Protein AF-A0A7S2GLB5-F1 (afdb_monomer_lite)

Foldseek 3Di:
DDQQLLAEEEDLACDDPPHDQQVSLQSLHEYEHDVVPPPPPCRVVLSVVVSVVDPSDGQWYQYSVSDTDRDDDPPPPPDKFKFFWFDDDVVQQKGWTWGDDPDDDTAIDGNVQEPDDDDGAFMKIFDWDQDPVPRDTHTHNIDGDPDDPDPVQKDKFKEAEDEPQVLLLVQLPQQFKAFAQDCQCVVDAFFHKYFYAYAPDHDPQVCQLVVLCVVVVDDPVRVVNSSDAPPQDDHQWRWKMWTKHDKDFADLVRCQPSVNCRNRSHHSVVGHRIMIGTPDMHTFPHIGRDHHDPGIHIDMDGPNRHDPPSD

Structure (mmCIF, N/CA/C/O backbone):
data_AF-A0A7S2GLB5-F1
#
_entry.id   AF-A0A7S2GLB5-F1
#
loop_
_atom_site.group_PDB
_atom_site.id
_atom_site.type_symbol
_atom_site.label_atom_id
_atom_site.label_alt_id
_atom_site.label_comp_id
_atom_site.label_asym_id
_atom_site.label_entity_id
_atom_site.label_seq_id
_atom_site.pdbx_PDB_ins_code
_atom_site.Cartn_x
_atom_site.Cartn_y
_atom_site.Cartn_z
_atom_site.occupancy
_atom_site.B_iso_or_equiv
_atom_site.auth_seq_id
_atom_site.auth_comp_id
_atom_site.auth_asym_id
_atom_site.auth_atom_id
_atom_site.pdbx_PDB_model_num
ATOM 1 N N . GLU A 1 1 ? -17.228 29.217 43.208 1.00 78.62 1 GLU A N 1
ATOM 2 C CA . GLU A 1 1 ? -16.751 28.578 41.967 1.00 78.62 1 GLU A CA 1
ATOM 3 C C . GLU A 1 1 ? -17.664 29.062 40.851 1.00 78.62 1 GLU A C 1
ATOM 5 O O . GLU A 1 1 ? -18.855 29.177 41.118 1.00 78.62 1 GLU A O 1
ATOM 10 N N . ILE A 1 2 ? -17.123 29.467 39.701 1.00 83.81 2 ILE A N 1
ATOM 11 C CA . ILE A 1 2 ? -17.934 29.949 38.569 1.00 83.81 2 ILE A CA 1
ATOM 12 C C . ILE A 1 2 ? -18.392 28.712 37.772 1.00 83.81 2 ILE A C 1
ATOM 14 O O . ILE A 1 2 ? -17.553 27.845 37.520 1.00 83.81 2 ILE A O 1
ATOM 18 N N . PRO A 1 3 ? -19.679 28.575 37.412 1.00 89.69 3 PRO A N 1
ATOM 19 C CA . PRO A 1 3 ? -20.154 27.500 36.539 1.00 89.69 3 PRO A CA 1
ATOM 20 C C . PRO A 1 3 ? -19.510 27.551 35.145 1.00 89.69 3 PRO A C 1
ATOM 22 O O . PRO A 1 3 ? -19.286 28.630 34.606 1.00 89.69 3 PRO A O 1
ATOM 25 N N . PHE A 1 4 ? -19.238 26.401 34.519 1.00 90.31 4 PHE A N 1
ATOM 26 C CA . PHE A 1 4 ? -18.616 26.373 33.184 1.00 90.31 4 PHE A CA 1
ATOM 27 C C . PHE A 1 4 ? -19.451 27.083 32.111 1.00 90.31 4 PHE A C 1
ATOM 29 O O . PHE A 1 4 ? -18.887 27.763 31.259 1.00 90.31 4 PHE A O 1
ATOM 36 N N . ASN A 1 5 ? -20.779 27.012 32.201 1.00 90.62 5 ASN A N 1
ATOM 37 C CA . ASN A 1 5 ? -21.697 27.706 31.293 1.00 90.62 5 ASN A CA 1
ATOM 38 C C . ASN A 1 5 ? -21.761 29.224 31.515 1.00 90.62 5 ASN A C 1
ATOM 40 O O . ASN A 1 5 ? -22.460 29.910 30.782 1.00 90.62 5 ASN A O 1
ATOM 44 N N . GLU A 1 6 ? -21.030 29.748 32.496 1.00 91.00 6 GLU A N 1
ATOM 45 C CA . GLU A 1 6 ? -20.817 31.181 32.709 1.00 91.00 6 GLU A CA 1
ATOM 46 C C . GLU A 1 6 ? -19.387 31.605 32.322 1.00 91.00 6 GLU A C 1
ATOM 48 O O . GLU A 1 6 ? -18.967 32.727 32.602 1.00 91.00 6 GLU A O 1
ATOM 53 N N . MET A 1 7 ? -18.620 30.722 31.671 1.00 94.12 7 MET A N 1
ATOM 54 C CA . MET A 1 7 ? -17.258 31.006 31.226 1.00 94.12 7 MET A CA 1
ATOM 55 C C . MET A 1 7 ? -17.175 31.230 29.716 1.00 94.12 7 MET A C 1
ATOM 57 O O . MET A 1 7 ? -17.788 30.518 28.916 1.00 94.12 7 MET A O 1
ATOM 61 N N . LEU A 1 8 ? -16.311 32.178 29.357 1.00 93.69 8 LEU A N 1
ATOM 62 C CA . LEU A 1 8 ? -15.893 32.488 27.997 1.00 93.69 8 LEU A CA 1
ATOM 63 C C . LEU A 1 8 ? -14.403 32.158 27.847 1.00 93.69 8 LEU A C 1
ATOM 65 O O . LEU A 1 8 ? -13.581 32.614 28.645 1.00 93.69 8 LEU A O 1
ATOM 69 N N . PHE A 1 9 ? -14.052 31.359 26.842 1.00 94.62 9 PHE A N 1
ATOM 70 C CA . PHE A 1 9 ? -12.688 30.880 26.615 1.00 94.62 9 PHE A CA 1
ATOM 71 C C . PHE A 1 9 ? -12.195 31.242 25.213 1.00 94.62 9 PHE A C 1
ATOM 73 O O . PHE A 1 9 ? -12.883 30.980 24.233 1.00 94.62 9 PHE A O 1
ATOM 80 N N . PHE A 1 10 ? -10.986 31.794 25.107 1.00 93.69 10 PHE A N 1
ATOM 81 C CA . PHE A 1 10 ? -10.362 32.180 23.839 1.00 93.69 10 PHE A CA 1
ATOM 82 C C . PHE A 1 10 ? -9.103 31.355 23.595 1.00 93.69 10 PHE A C 1
ATOM 84 O O . PHE A 1 10 ? -8.287 31.205 24.505 1.00 93.69 10 PHE A O 1
ATOM 91 N N . ASP A 1 11 ? -8.928 30.862 22.372 1.00 92.38 11 ASP A N 1
ATOM 92 C CA . ASP A 1 11 ? -7.718 30.141 21.975 1.00 92.38 11 ASP A CA 1
ATOM 93 C C . ASP A 1 11 ? -7.452 30.317 20.476 1.00 92.38 11 ASP A C 1
ATOM 95 O O . ASP A 1 11 ? -8.380 30.378 19.663 1.00 92.38 11 ASP A O 1
ATOM 99 N N . ASP A 1 12 ? -6.179 30.405 20.098 1.00 89.00 12 ASP A N 1
ATOM 100 C CA . ASP A 1 12 ? -5.754 30.480 18.701 1.00 89.00 12 ASP A CA 1
ATOM 101 C C . ASP A 1 12 ? -5.789 29.117 18.002 1.00 89.00 12 ASP A C 1
ATOM 103 O O . ASP A 1 12 ? -5.735 29.040 16.774 1.00 89.00 12 ASP A O 1
ATOM 107 N N . ASN A 1 13 ? -5.943 28.037 18.768 1.00 87.62 13 ASN A N 1
ATOM 108 C CA . ASN A 1 13 ? -5.971 26.682 18.266 1.00 87.62 13 ASN A CA 1
ATOM 109 C C . ASN A 1 13 ? -7.304 25.980 18.555 1.00 87.62 13 ASN A C 1
ATOM 111 O O . ASN A 1 13 ? -7.616 25.547 19.669 1.00 87.62 13 ASN A O 1
ATOM 115 N N . ARG A 1 14 ? -8.087 25.810 17.490 1.00 82.75 14 ARG A N 1
ATOM 116 C CA . ARG A 1 14 ? -9.438 25.245 17.535 1.00 82.75 14 ARG A CA 1
ATOM 117 C C . ARG A 1 14 ? -9.495 23.786 17.986 1.00 82.75 14 ARG A C 1
ATOM 119 O O . ARG A 1 14 ? -10.272 23.430 18.872 1.00 82.75 14 ARG A O 1
ATOM 126 N N . ASP A 1 15 ? -8.726 22.926 17.318 1.00 79.00 15 ASP A N 1
ATOM 127 C CA . ASP A 1 15 ? -8.780 21.469 17.452 1.00 79.00 15 ASP A CA 1
ATOM 128 C C . ASP A 1 15 ? -7.420 20.791 17.161 1.00 79.00 15 ASP A C 1
ATOM 130 O O . ASP A 1 15 ? -6.374 21.426 17.034 1.00 79.00 15 ASP A O 1
ATOM 134 N N . GLY A 1 16 ? -7.393 19.456 17.138 1.00 66.19 16 GLY A N 1
ATOM 135 C CA . GLY A 1 16 ? -6.172 18.687 16.901 1.00 66.19 16 GLY A CA 1
ATOM 136 C C . GLY A 1 16 ? -5.343 18.444 18.167 1.00 66.19 16 GLY A C 1
ATOM 137 O O . GLY A 1 16 ? -5.858 18.413 19.277 1.00 66.19 16 GLY A O 1
ATOM 138 N N . LYS A 1 17 ? -4.037 18.180 18.011 1.00 63.03 17 LYS A N 1
ATOM 139 C CA . LYS A 1 17 ? -3.165 17.730 19.120 1.00 63.03 17 LYS A CA 1
ATOM 140 C C . LYS A 1 17 ? -3.009 18.773 20.239 1.00 63.03 17 LYS A C 1
ATOM 142 O O . LYS A 1 17 ? -2.730 18.385 21.370 1.00 63.03 17 LYS A O 1
ATOM 147 N N . TYR A 1 18 ? -3.136 20.052 19.895 1.00 72.50 18 TYR A N 1
ATOM 148 C CA . TYR A 1 18 ? -2.914 21.191 20.788 1.00 72.50 18 TYR A CA 1
ATOM 149 C C . TYR A 1 18 ? -4.097 22.168 20.810 1.00 72.50 18 TYR A C 1
ATOM 151 O O . TYR A 1 18 ? -3.961 23.235 21.394 1.00 72.50 18 TYR A O 1
ATOM 159 N N . GLY A 1 19 ? -5.207 21.845 20.140 1.00 80.31 19 GLY A N 1
ATOM 160 C CA . GLY A 1 19 ? -6.363 22.731 20.088 1.00 80.31 19 GLY A CA 1
ATOM 161 C C . GLY A 1 19 ? -7.268 22.535 21.291 1.00 80.31 19 GLY A C 1
ATOM 162 O O . GLY A 1 19 ? -7.656 21.401 21.590 1.00 80.31 19 GLY A O 1
ATOM 163 N N . ASN A 1 20 ? -7.596 23.630 21.974 1.00 85.50 20 ASN A N 1
ATOM 164 C CA . ASN A 1 20 ? -8.308 23.582 23.248 1.00 85.50 20 ASN A CA 1
ATOM 165 C C . ASN A 1 20 ? -9.778 23.999 23.139 1.00 85.50 20 ASN A C 1
ATOM 167 O O . ASN A 1 20 ? -10.555 23.614 24.010 1.00 85.50 20 ASN A O 1
ATOM 171 N N . CYS A 1 21 ? -10.207 24.700 22.078 1.00 88.25 21 CYS A N 1
ATOM 172 C CA . CYS A 1 21 ? -11.612 25.114 21.953 1.00 88.25 21 CYS A CA 1
ATOM 173 C C . CYS A 1 21 ? -12.569 23.913 21.991 1.00 88.25 21 CYS A C 1
ATOM 175 O O . CYS A 1 21 ? -13.557 23.936 22.718 1.00 88.25 21 CYS A O 1
ATOM 177 N N . VAL A 1 22 ? -12.268 22.831 21.262 1.00 85.94 22 VAL A N 1
ATOM 178 C CA . VAL A 1 22 ? -13.099 21.613 21.281 1.00 85.94 22 VAL A CA 1
ATOM 179 C C . VAL A 1 22 ? -13.199 20.991 22.683 1.00 85.94 22 VAL A C 1
ATOM 181 O O . VAL A 1 22 ? -14.313 20.940 23.202 1.00 85.94 22 VAL A O 1
ATOM 184 N N . PRO A 1 23 ? -12.108 20.555 23.343 1.00 84.12 23 PRO A N 1
ATOM 185 C CA . PRO A 1 23 ? -12.217 19.909 24.652 1.00 84.12 23 PRO A CA 1
ATOM 186 C C . PRO A 1 23 ? -12.755 20.834 25.757 1.00 84.12 23 PRO A C 1
ATOM 188 O O . PRO A 1 23 ? -13.414 20.347 26.669 1.00 84.12 23 PRO A O 1
ATOM 191 N N . VAL A 1 24 ? -12.519 22.150 25.690 1.00 87.31 24 VAL A N 1
ATOM 192 C CA . VAL A 1 24 ? -13.064 23.106 26.673 1.00 87.31 24 VAL A CA 1
ATOM 193 C C . VAL A 1 24 ? -14.561 23.327 26.447 1.00 87.31 24 VAL A C 1
ATOM 195 O O . VAL A 1 24 ? -15.333 23.317 27.404 1.00 87.31 24 VAL A O 1
ATOM 198 N N . SER A 1 25 ? -15.009 23.407 25.192 1.00 90.12 25 SER A N 1
ATOM 199 C CA . SER A 1 25 ? -16.437 23.535 24.881 1.00 90.12 25 SER A CA 1
ATOM 200 C C . SER A 1 25 ? -17.261 22.311 25.305 1.00 90.12 25 SER A C 1
ATOM 202 O O . SER A 1 25 ? -18.431 22.451 25.667 1.00 90.12 25 SER A O 1
ATOM 204 N N . GLU A 1 26 ? -16.661 21.114 25.346 1.00 84.88 26 GLU A N 1
ATOM 205 C CA . GLU A 1 26 ? -17.292 19.897 25.884 1.00 84.88 26 GLU A CA 1
ATOM 206 C C . GLU A 1 26 ? -17.638 20.014 27.378 1.00 84.88 26 GLU A C 1
ATOM 208 O O . GLU A 1 26 ? -18.610 19.402 27.824 1.00 84.88 26 GLU A O 1
ATOM 213 N N . LEU A 1 27 ? -16.898 20.832 28.138 1.00 87.12 27 LEU A N 1
ATOM 214 C CA . LEU A 1 27 ? -17.176 21.114 29.553 1.00 87.12 27 LEU A CA 1
ATOM 215 C C . LEU A 1 27 ? -18.385 22.040 29.746 1.00 87.12 27 LEU A C 1
ATOM 217 O O . LEU A 1 27 ? -18.797 22.279 30.879 1.00 87.12 27 LEU A O 1
ATOM 221 N N . GLY A 1 28 ? -18.962 22.539 28.648 1.00 88.81 28 GLY A N 1
ATOM 222 C CA . GLY A 1 28 ? -20.036 23.522 28.672 1.00 88.81 28 GLY A CA 1
ATOM 223 C C . GLY A 1 28 ? -19.516 24.938 28.859 1.00 88.81 28 GLY A C 1
ATOM 224 O O . GLY A 1 28 ? -20.180 25.703 29.531 1.00 88.81 28 GLY A O 1
ATOM 225 N N . VAL A 1 29 ? -18.345 25.266 28.305 1.00 92.88 29 VAL A N 1
ATOM 226 C CA . VAL A 1 29 ? -17.777 26.625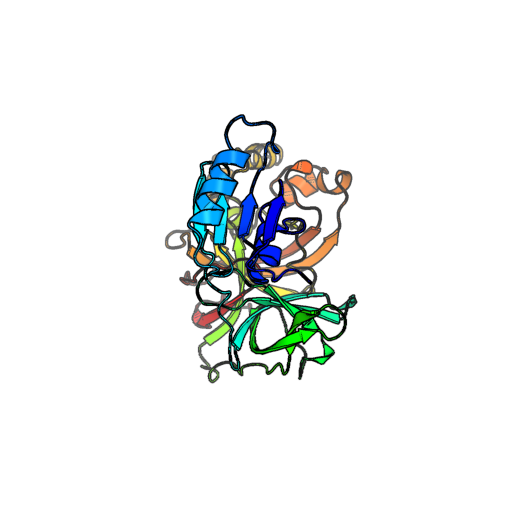 28.240 1.00 92.88 29 VAL A CA 1
ATOM 227 C C . VAL A 1 29 ? -17.974 27.179 26.828 1.00 92.88 29 VAL A C 1
ATOM 229 O O . VAL A 1 29 ? -17.736 26.456 25.857 1.00 92.88 29 VAL A O 1
ATOM 232 N N . PHE A 1 30 ? -18.354 28.448 26.674 1.00 94.38 30 PHE A N 1
ATOM 233 C CA . PHE A 1 30 ? -18.424 29.053 25.342 1.00 94.38 30 PHE A CA 1
ATOM 234 C C . PHE A 1 30 ? -17.014 29.364 24.847 1.00 94.38 30 PHE A C 1
ATOM 236 O O . PHE A 1 30 ? -16.272 30.111 25.487 1.00 94.38 30 PHE A O 1
ATOM 243 N N . CYS A 1 31 ? -16.616 28.756 23.732 1.00 95.31 31 CYS A N 1
ATOM 244 C CA . CYS A 1 31 ? -15.260 28.895 23.209 1.00 95.31 31 CYS A CA 1
ATOM 245 C C . CYS A 1 31 ? -15.231 29.777 21.962 1.00 95.31 31 CYS A C 1
ATOM 247 O O . CYS A 1 31 ? -16.085 29.652 21.089 1.00 95.31 31 CYS A O 1
ATOM 249 N N . CYS A 1 32 ? -14.200 30.601 21.839 1.00 94.00 32 CYS A N 1
ATOM 250 C CA . CYS A 1 32 ? -13.955 31.483 20.710 1.00 94.00 32 CYS A CA 1
ATOM 251 C C . CYS A 1 32 ? -12.603 31.132 20.091 1.00 94.00 32 CYS A C 1
ATOM 253 O O . CYS A 1 32 ? -11.558 31.258 20.730 1.00 94.00 32 CYS A O 1
ATOM 255 N N . HIS A 1 33 ? -12.633 30.677 18.844 1.00 93.56 33 HIS A N 1
ATOM 256 C CA . HIS A 1 33 ? -11.439 30.362 18.080 1.00 93.56 33 HIS A CA 1
ATOM 257 C C . HIS A 1 33 ? -10.907 31.632 17.405 1.00 93.56 33 HIS A C 1
ATOM 259 O O . HIS A 1 33 ? -11.525 32.170 16.485 1.00 93.56 33 HIS A O 1
ATOM 265 N N . CYS A 1 34 ? -9.748 32.100 17.863 1.00 91.06 34 CYS A N 1
ATOM 266 C CA . CYS A 1 34 ? -9.109 33.344 17.442 1.00 91.06 34 CYS A CA 1
ATOM 267 C C . CYS A 1 34 ? -7.696 33.083 16.874 1.00 91.06 34 CYS A C 1
ATOM 269 O O . CYS A 1 34 ? -6.703 33.400 17.530 1.00 91.06 34 CYS A O 1
ATOM 271 N N . PRO A 1 35 ? -7.562 32.520 15.657 1.00 87.19 35 PRO A N 1
ATOM 272 C CA . PRO A 1 35 ? -6.277 32.093 15.090 1.00 87.19 35 PRO A CA 1
ATOM 273 C C . PRO A 1 35 ? -5.288 33.245 14.844 1.00 87.19 35 PRO A C 1
ATOM 275 O O . PRO A 1 35 ? -4.085 33.016 14.752 1.00 87.19 35 PRO A O 1
ATOM 278 N N . ALA A 1 36 ? -5.777 34.485 14.738 1.00 86.12 36 ALA A N 1
ATOM 279 C CA . ALA A 1 36 ? -4.963 35.699 14.632 1.00 86.12 36 ALA A CA 1
ATOM 280 C C . ALA A 1 36 ? -4.755 36.413 15.990 1.00 86.12 36 ALA A C 1
ATOM 282 O O . ALA A 1 36 ? -4.219 37.523 16.047 1.00 86.12 36 ALA A O 1
ATOM 283 N N . GLY A 1 37 ? -5.177 35.783 17.091 1.00 81.81 37 GLY A N 1
ATOM 284 C CA . GLY A 1 37 ? -5.275 36.398 18.412 1.00 81.81 37 GLY A CA 1
ATOM 285 C C . GLY A 1 37 ? -6.433 37.396 18.520 1.00 81.81 37 GLY A C 1
ATOM 286 O O . GLY A 1 37 ? -7.266 37.519 17.626 1.00 81.81 37 GLY A O 1
ATOM 287 N N . LEU A 1 38 ? -6.477 38.137 19.628 1.00 82.31 38 LEU A N 1
ATOM 288 C CA . LEU A 1 38 ? -7.518 39.138 19.917 1.00 82.31 38 LEU A CA 1
ATOM 289 C C . LEU A 1 38 ? -7.238 40.513 19.284 1.00 82.31 38 LEU A C 1
ATOM 291 O O . LEU A 1 38 ? -7.810 41.513 19.698 1.00 82.31 38 LEU A O 1
ATOM 295 N N . ASN A 1 39 ? -6.314 40.572 18.323 1.00 73.56 39 ASN A N 1
ATOM 296 C CA . ASN A 1 39 ? -5.849 41.826 17.728 1.00 73.56 39 ASN A CA 1
ATOM 297 C C . ASN A 1 39 ? -6.764 42.333 16.600 1.00 73.56 39 ASN A C 1
ATOM 299 O O . ASN A 1 39 ? -6.567 43.446 16.121 1.00 73.56 39 ASN A O 1
ATOM 303 N N . GLU A 1 40 ? -7.721 41.523 16.141 1.00 67.25 40 GLU A N 1
ATOM 304 C CA . GLU A 1 40 ? -8.754 41.970 15.205 1.00 67.25 40 GLU A CA 1
ATOM 305 C C . GLU A 1 40 ? -9.806 42.792 15.956 1.00 67.25 40 GLU A C 1
ATOM 307 O O . GLU A 1 40 ? -10.353 42.317 16.952 1.00 67.25 40 GLU A O 1
ATOM 312 N N . GLU A 1 41 ? -10.103 44.000 15.462 1.00 65.25 41 GLU A N 1
ATOM 313 C CA . GLU A 1 41 ? -10.888 45.028 16.173 1.00 65.25 41 GLU A CA 1
ATOM 314 C C . GLU A 1 41 ? -12.331 44.632 16.545 1.00 65.25 41 GLU A C 1
ATOM 316 O O . GLU A 1 41 ? -12.967 45.368 17.285 1.00 65.25 41 GLU A O 1
ATOM 321 N N . ASP A 1 42 ? -12.825 43.448 16.168 1.00 82.31 42 ASP A N 1
ATOM 322 C CA . ASP A 1 42 ? -14.213 43.048 16.437 1.00 82.31 42 ASP A CA 1
ATOM 323 C C . ASP A 1 42 ? -14.379 41.690 17.141 1.00 82.31 42 ASP A C 1
ATOM 325 O O . ASP A 1 42 ? -15.505 41.306 17.469 1.00 82.31 42 ASP A O 1
ATOM 329 N N . ILE A 1 43 ? -13.321 40.887 17.314 1.00 85.56 43 ILE A N 1
ATOM 330 C CA . ILE A 1 43 ? -13.504 39.481 17.732 1.00 85.56 43 ILE A CA 1
ATOM 331 C C . ILE A 1 43 ? -13.984 39.363 19.181 1.00 85.56 43 ILE A C 1
ATOM 333 O O . ILE A 1 43 ? -14.819 38.510 19.485 1.00 85.56 43 ILE A O 1
ATOM 337 N N . LEU A 1 44 ? -13.502 40.247 20.058 1.00 88.50 44 LEU A N 1
ATOM 338 C CA . LEU A 1 44 ? -13.928 40.308 21.454 1.00 88.50 44 LEU A CA 1
ATOM 339 C C . LEU A 1 44 ? -15.393 40.746 21.568 1.00 88.50 44 LEU A C 1
ATOM 341 O O . LEU A 1 44 ? -16.167 40.103 22.272 1.00 88.50 44 LEU A O 1
ATOM 345 N N . ASP A 1 45 ? -15.791 41.779 20.828 1.00 89.56 45 ASP A N 1
ATOM 346 C CA . ASP A 1 45 ? -17.160 42.302 20.857 1.00 89.56 45 ASP A CA 1
ATOM 347 C C . ASP A 1 45 ? -18.161 41.290 20.292 1.00 89.56 45 ASP A C 1
ATOM 349 O O . ASP A 1 45 ? -19.217 41.045 20.880 1.00 89.56 45 ASP A O 1
ATOM 353 N N . LYS A 1 46 ? -17.800 40.616 19.192 1.00 90.31 46 LYS A N 1
ATOM 354 C CA . LYS A 1 46 ? -18.594 39.510 18.640 1.00 90.31 46 LYS A CA 1
ATOM 355 C C . LYS A 1 46 ? -18.710 38.357 19.639 1.00 90.31 46 LYS A C 1
ATOM 357 O O . LYS A 1 46 ? -19.797 37.807 19.791 1.00 90.31 46 LYS A O 1
ATOM 362 N N . ALA A 1 47 ? -17.622 38.007 20.327 1.00 91.44 47 ALA A N 1
ATOM 363 C CA . ALA A 1 47 ? -17.614 36.940 21.324 1.00 91.44 47 ALA A CA 1
ATOM 364 C C . ALA A 1 47 ? -18.532 37.253 22.506 1.00 91.44 47 ALA A C 1
ATOM 366 O O . ALA A 1 47 ? -19.330 36.400 22.884 1.00 91.44 47 ALA A O 1
ATOM 367 N N . LEU A 1 48 ? -18.470 38.475 23.040 1.00 92.31 48 LEU A N 1
ATOM 368 C CA . LEU A 1 48 ? -19.339 38.922 24.129 1.00 92.31 48 LEU A CA 1
ATOM 369 C C . LEU A 1 48 ? -20.811 38.928 23.704 1.00 92.31 48 LEU A C 1
ATOM 371 O O . LEU A 1 48 ? -21.642 38.349 24.397 1.00 92.31 48 LEU A O 1
ATOM 375 N N . SER A 1 49 ? -21.122 39.483 22.529 1.00 92.38 49 SER A N 1
ATOM 376 C CA . SER A 1 49 ? -22.491 39.494 21.999 1.00 92.38 49 SER A CA 1
ATOM 377 C C . SER A 1 49 ? -23.045 38.079 21.805 1.00 92.38 49 SER A C 1
ATOM 379 O O . SER A 1 49 ? -24.176 37.801 22.195 1.00 92.38 49 SER A O 1
ATOM 381 N N . ARG A 1 50 ? -22.254 37.149 21.255 1.00 91.81 50 ARG A N 1
ATOM 382 C CA . ARG A 1 50 ? -22.699 35.757 21.084 1.00 91.81 50 ARG A CA 1
ATOM 383 C C . ARG A 1 50 ? -22.778 34.987 22.387 1.00 91.81 50 ARG A C 1
ATOM 385 O O . ARG A 1 50 ? -23.611 34.096 22.487 1.00 91.81 50 ARG A O 1
ATOM 392 N N . PHE A 1 51 ? -21.940 35.319 23.360 1.00 93.50 51 PHE A N 1
ATOM 393 C CA . PHE A 1 51 ? -21.997 34.725 24.686 1.00 93.50 51 PHE A CA 1
ATOM 394 C C . PHE A 1 51 ? -23.272 35.130 25.435 1.00 93.50 51 PHE A C 1
ATOM 396 O O . PHE A 1 51 ? -23.892 34.281 26.065 1.00 93.50 51 PHE A O 1
ATOM 403 N N . GLU A 1 52 ? -23.715 36.385 25.310 1.00 92.56 52 GLU A N 1
ATOM 404 C CA . GLU A 1 52 ? -24.996 36.844 25.873 1.00 92.56 52 GLU A CA 1
ATOM 405 C C . GLU A 1 52 ? -26.209 36.139 25.245 1.00 92.56 52 GLU A C 1
ATOM 407 O O . GLU A 1 52 ? -27.200 35.875 25.924 1.00 92.56 52 GLU A O 1
ATOM 412 N N . GLU A 1 53 ? -26.131 35.816 23.952 1.00 90.94 53 GLU A N 1
ATOM 413 C CA . GLU A 1 53 ? -27.177 35.090 23.220 1.00 90.94 53 GLU A CA 1
ATOM 414 C C . GLU A 1 53 ? -27.106 33.564 23.399 1.00 90.94 53 GLU A C 1
ATOM 416 O O . GLU A 1 53 ? -28.018 32.845 22.978 1.00 90.94 53 GLU A O 1
ATOM 421 N N . TRP A 1 54 ? -26.019 33.050 23.972 1.00 91.31 54 TRP A N 1
ATOM 422 C CA . TRP A 1 54 ? -25.771 31.620 24.063 1.00 91.31 54 TRP A CA 1
ATOM 423 C C . TRP A 1 54 ? -26.629 30.969 25.152 1.00 91.31 54 TRP A C 1
ATOM 425 O O . TRP A 1 54 ? -26.742 31.433 26.281 1.00 91.31 54 TRP A O 1
ATOM 435 N N . ASP A 1 55 ? -27.218 29.829 24.808 1.00 87.19 55 ASP A N 1
ATOM 436 C CA . ASP A 1 55 ? -28.154 29.067 25.638 1.00 87.19 55 ASP A CA 1
ATOM 437 C C . ASP A 1 55 ? -27.469 28.112 26.633 1.00 87.19 55 ASP A C 1
ATOM 439 O O . ASP A 1 55 ? -28.135 27.313 27.296 1.00 87.19 55 ASP A O 1
ATOM 443 N N . GLY A 1 56 ? -26.139 28.168 26.738 1.00 84.00 56 GLY A N 1
ATOM 444 C CA . GLY A 1 56 ? -25.351 27.253 27.561 1.00 84.00 56 GLY A CA 1
ATOM 445 C C . GLY A 1 56 ? -25.146 25.869 26.932 1.00 84.00 56 GLY A C 1
ATOM 446 O O . GLY A 1 56 ? -24.665 24.958 27.611 1.00 84.00 56 GLY A O 1
ATOM 447 N N . GLU A 1 57 ? -25.510 25.662 25.659 1.00 83.62 57 GLU A N 1
ATOM 448 C CA . GLU A 1 57 ? -25.319 24.372 24.996 1.00 83.62 57 GLU A CA 1
ATOM 449 C C . GLU A 1 57 ? -23.831 24.057 24.779 1.00 83.62 57 GLU A C 1
ATOM 451 O O . GLU A 1 57 ? -23.100 24.792 24.106 1.00 83.62 57 GLU A O 1
ATOM 456 N N . SER A 1 58 ? -23.383 22.916 25.313 1.00 82.94 58 SER A N 1
ATOM 457 C CA . SER A 1 58 ? -21.999 22.459 25.181 1.00 82.94 58 SER A CA 1
ATOM 458 C C . SER A 1 58 ? -21.586 22.209 23.728 1.00 82.94 58 SER A C 1
ATOM 460 O O . SER A 1 58 ? -22.403 21.938 22.851 1.00 82.94 58 SER A O 1
ATOM 462 N N . MET A 1 59 ? -20.276 22.270 23.484 1.00 84.12 59 MET A N 1
ATOM 463 C CA . MET A 1 59 ? -19.655 22.166 22.156 1.00 84.12 59 MET A CA 1
ATOM 464 C C . MET A 1 59 ? -20.045 23.281 21.175 1.00 84.12 59 MET A C 1
ATOM 466 O O . MET A 1 59 ? -19.984 23.089 19.956 1.00 84.12 59 MET A O 1
ATOM 470 N N . SER A 1 60 ? -20.435 24.437 21.709 1.00 89.88 60 SER A N 1
ATOM 471 C CA . SER A 1 60 ? -20.614 25.666 20.944 1.00 89.88 60 SER A CA 1
ATOM 472 C C . SER A 1 60 ? -19.277 26.395 20.839 1.00 89.88 60 SER A C 1
ATOM 474 O O . SER A 1 60 ? -18.685 26.771 21.853 1.00 89.88 60 SER A O 1
ATOM 476 N N . ILE A 1 61 ? -18.793 26.570 19.609 1.00 92.75 61 ILE A N 1
ATOM 477 C CA . ILE A 1 61 ? -17.556 27.297 19.321 1.00 92.75 61 ILE A CA 1
ATOM 478 C C . ILE A 1 61 ? -17.872 28.424 18.343 1.00 92.75 61 ILE A C 1
ATOM 480 O O . ILE A 1 61 ? -18.338 28.167 17.233 1.00 92.75 61 ILE A O 1
ATOM 484 N N . MET A 1 62 ? -17.602 29.663 18.738 1.00 92.94 62 MET A N 1
ATOM 485 C CA . MET A 1 62 ? -17.585 30.794 17.820 1.00 92.94 62 MET A CA 1
ATOM 486 C C . MET A 1 62 ? -16.274 30.791 17.027 1.00 92.94 62 MET A C 1
ATOM 488 O O . MET A 1 62 ? -15.188 30.748 17.602 1.00 92.94 62 MET A O 1
ATOM 492 N N . GLU A 1 63 ? -16.370 30.840 15.706 1.00 91.44 63 GLU A N 1
ATOM 493 C CA . GLU A 1 63 ? -15.232 31.003 14.806 1.00 91.44 63 GLU A CA 1
ATOM 494 C C . GLU A 1 63 ? -14.844 32.484 14.679 1.00 91.44 63 GLU A C 1
ATOM 496 O O . GLU A 1 63 ? -15.613 33.386 15.015 1.00 91.44 63 GLU A O 1
ATOM 501 N N . TRP A 1 64 ? -13.654 32.740 14.140 1.00 87.06 64 TRP A N 1
ATOM 502 C CA . TRP A 1 64 ? -13.102 34.086 13.944 1.00 87.06 64 TRP A CA 1
ATOM 503 C C . TRP A 1 64 ? -13.992 35.020 13.106 1.00 87.06 64 TRP A C 1
ATOM 505 O O . TRP A 1 64 ? -13.968 36.234 13.289 1.00 87.06 64 TRP A O 1
ATOM 515 N N . ASP A 1 65 ? -14.830 34.465 12.228 1.00 86.12 65 ASP A N 1
ATOM 516 C CA . ASP A 1 65 ? -15.792 35.220 11.419 1.00 86.12 65 ASP A CA 1
ATOM 517 C C . ASP A 1 65 ? -17.111 35.543 12.157 1.00 86.12 65 ASP A C 1
ATOM 519 O O . ASP A 1 65 ? -17.983 36.221 11.612 1.00 86.12 65 ASP A O 1
ATOM 523 N N . GLY A 1 66 ? -17.266 35.088 13.405 1.00 85.44 66 GLY A N 1
ATOM 524 C CA . GLY A 1 66 ? -18.470 35.252 14.220 1.00 85.44 66 GLY A CA 1
ATOM 525 C C . GLY A 1 66 ? -19.570 34.224 13.956 1.00 85.44 66 GLY A C 1
ATOM 526 O O . GLY A 1 66 ? -20.655 34.321 14.539 1.00 85.44 66 GLY A O 1
ATOM 527 N N . SER A 1 67 ? -19.338 33.230 13.099 1.00 89.88 67 SER A N 1
ATOM 528 C CA . SER A 1 67 ? -20.223 32.068 12.999 1.00 89.88 67 SER A CA 1
ATOM 529 C C . SER A 1 67 ? -20.074 31.171 14.233 1.00 89.88 67 SER A C 1
ATOM 531 O O . SER A 1 67 ? -19.003 31.089 14.823 1.00 89.88 67 SER A O 1
ATOM 533 N N . VAL A 1 68 ? -21.152 30.501 14.654 1.00 89.94 68 VAL A N 1
ATOM 534 C CA . VAL A 1 68 ? -21.103 29.524 15.755 1.00 89.94 68 VAL A CA 1
ATOM 535 C C . VAL A 1 68 ? -21.253 28.134 15.163 1.00 89.94 68 VAL A C 1
ATOM 537 O O . VAL A 1 68 ? -22.268 27.822 14.536 1.00 89.94 68 VAL A O 1
ATOM 540 N N . THR A 1 69 ? -20.244 27.294 15.364 1.00 88.38 69 THR A N 1
ATOM 541 C CA . THR A 1 69 ? -20.288 25.884 14.996 1.00 88.38 69 THR A CA 1
ATOM 542 C C . THR A 1 69 ? -20.663 25.042 16.211 1.00 88.38 69 THR A C 1
ATOM 544 O O . THR A 1 69 ? -20.147 25.235 17.311 1.00 88.38 69 THR A O 1
ATOM 547 N N . LYS A 1 70 ? -21.581 24.092 16.004 1.00 81.38 70 LYS A N 1
ATOM 548 C CA . LYS A 1 70 ? -21.911 23.048 16.980 1.00 81.38 70 LYS A CA 1
ATOM 549 C C . LYS A 1 70 ? -21.250 21.759 16.519 1.00 81.38 70 LYS A C 1
ATOM 551 O O . LYS A 1 70 ? -21.541 21.277 15.423 1.00 81.38 70 LYS A O 1
ATOM 556 N N . GLN A 1 71 ? -20.333 21.218 17.316 1.00 69.31 71 GLN A N 1
ATOM 557 C CA . GLN A 1 71 ? -19.750 19.916 16.996 1.00 69.31 71 GLN A CA 1
ATOM 558 C C . GLN A 1 71 ? -20.791 18.819 17.231 1.00 69.31 71 GLN A C 1
ATOM 560 O O . GLN A 1 71 ? -21.472 18.793 18.256 1.00 69.31 71 GLN A O 1
ATOM 565 N N . GLU A 1 72 ? -20.907 17.876 16.294 1.00 60.41 72 GLU A N 1
ATOM 566 C CA . GLU A 1 72 ? -21.657 16.653 16.564 1.00 60.41 72 GLU A CA 1
ATOM 567 C C . GLU A 1 72 ? -20.972 15.916 17.721 1.00 60.41 72 GLU A C 1
ATOM 569 O O . GLU A 1 72 ? -19.774 15.620 17.640 1.00 60.41 72 GLU A O 1
ATOM 574 N N . LYS A 1 73 ? -21.729 15.580 18.783 1.00 53.62 73 LYS A N 1
ATOM 575 C CA . LYS A 1 73 ? -21.242 14.690 19.851 1.00 53.62 73 LYS A CA 1
ATOM 576 C C . LYS A 1 73 ? -20.543 13.513 19.193 1.00 53.62 73 LYS A C 1
ATOM 578 O O . LYS A 1 73 ? -21.143 12.845 18.344 1.00 53.62 73 LYS A O 1
ATOM 583 N N . GLN A 1 74 ? -19.296 13.230 19.584 1.00 53.28 74 GLN A N 1
ATOM 584 C CA . GLN A 1 74 ? -18.642 12.003 19.143 1.00 53.28 74 GLN A CA 1
ATOM 585 C C . GLN A 1 74 ? -19.614 10.852 19.393 1.00 53.28 74 GLN A C 1
ATOM 587 O O . GLN A 1 74 ? -19.962 10.597 20.544 1.00 53.28 74 GLN A O 1
ATOM 592 N N . LYS A 1 75 ? -20.072 10.182 18.321 1.00 48.97 75 LYS A N 1
ATOM 593 C CA . LYS A 1 75 ? -20.942 9.008 18.444 1.00 48.97 75 LYS A CA 1
ATOM 594 C C . LYS A 1 75 ? -20.341 8.084 19.495 1.00 48.97 75 LYS A C 1
ATOM 596 O O . LYS A 1 75 ? -19.258 7.527 19.294 1.00 48.97 75 LYS A O 1
ATOM 601 N N . THR A 1 76 ? -21.029 7.968 20.624 1.00 51.03 76 THR A N 1
ATOM 602 C CA . THR A 1 76 ? -20.699 7.010 21.661 1.00 51.03 76 THR A CA 1
ATOM 603 C C . THR A 1 76 ? -21.060 5.652 21.093 1.00 51.03 76 THR A C 1
ATOM 605 O O . THR A 1 76 ? -22.222 5.285 20.941 1.00 51.03 76 THR A O 1
ATOM 608 N N . PHE A 1 77 ? -20.035 4.921 20.677 1.00 59.59 77 PHE A N 1
ATOM 609 C CA . PHE A 1 77 ? -20.189 3.549 20.231 1.00 59.59 77 PHE A CA 1
ATOM 610 C C . PHE A 1 77 ? -20.501 2.694 21.459 1.00 59.59 77 PHE A C 1
ATOM 612 O O . PHE A 1 77 ? -19.603 2.244 22.167 1.00 59.59 77 PHE A O 1
ATOM 619 N N . THR A 1 78 ? -21.788 2.529 21.748 1.00 60.94 78 THR A N 1
ATOM 620 C CA . THR A 1 78 ? -22.262 1.600 22.769 1.00 60.94 78 THR A CA 1
ATOM 621 C C . THR A 1 78 ? -22.320 0.201 22.158 1.00 60.94 78 THR A C 1
ATOM 623 O O . THR A 1 78 ? -22.840 -0.006 21.062 1.00 60.94 78 THR A O 1
ATOM 626 N N . GLY A 1 79 ? -21.712 -0.770 22.840 1.00 78.12 79 GLY A N 1
ATOM 627 C CA . GLY A 1 79 ? -21.666 -2.162 22.394 1.00 78.12 79 GLY A CA 1
ATOM 628 C C . GLY A 1 79 ? -20.469 -2.532 21.512 1.00 78.12 79 GLY A C 1
ATOM 629 O O . GLY A 1 79 ? -19.573 -1.733 21.221 1.00 78.12 79 GLY A O 1
ATOM 630 N N . ARG A 1 80 ? -20.445 -3.809 21.124 1.00 89.00 80 ARG A N 1
ATOM 631 C CA . ARG A 1 80 ? -19.337 -4.442 20.404 1.00 89.00 80 ARG A CA 1
ATOM 632 C C . ARG A 1 80 ? -19.239 -3.901 18.976 1.00 89.00 80 ARG A C 1
ATOM 634 O O . ARG A 1 80 ? -20.190 -3.977 18.207 1.00 89.00 80 ARG A O 1
ATOM 641 N N . GLN A 1 81 ? -18.073 -3.382 18.626 1.00 89.19 81 GLN A N 1
ATOM 642 C CA . GLN A 1 81 ? -17.727 -2.879 17.305 1.00 89.19 81 GLN A CA 1
ATOM 643 C C . GLN A 1 81 ? -17.070 -3.968 16.465 1.00 89.19 81 GLN A C 1
ATOM 645 O O . GLN A 1 81 ? -16.525 -4.934 17.002 1.00 89.19 81 GLN A O 1
ATOM 650 N N . ARG A 1 82 ? -17.098 -3.789 15.143 1.00 88.56 82 ARG A N 1
ATOM 651 C CA . ARG A 1 82 ? -16.304 -4.571 14.193 1.00 88.56 82 ARG A CA 1
ATOM 652 C C . ARG A 1 82 ? -15.323 -3.665 13.471 1.00 88.56 82 ARG A C 1
ATOM 654 O O . ARG A 1 82 ? -15.639 -2.518 13.160 1.00 88.56 82 ARG A O 1
ATOM 661 N N . GLY A 1 83 ? -14.137 -4.183 13.198 1.00 87.62 83 GLY A N 1
ATOM 662 C CA . GLY A 1 83 ? -13.116 -3.454 12.466 1.00 87.62 83 GLY A CA 1
ATOM 663 C C . GLY A 1 83 ? -12.017 -4.363 11.951 1.00 87.62 83 GLY A C 1
ATOM 664 O O . GLY A 1 83 ? -11.910 -5.518 12.351 1.00 87.62 83 GLY A O 1
ATOM 665 N N . GLN A 1 84 ? -11.189 -3.828 11.063 1.00 87.56 84 GLN A N 1
ATOM 666 C CA . GLN A 1 84 ? -10.096 -4.562 10.441 1.00 87.56 84 GLN A CA 1
ATOM 667 C C . GLN A 1 84 ? -8.756 -4.146 11.047 1.00 87.56 84 GLN A C 1
ATOM 669 O O . GLN A 1 84 ? -8.495 -2.951 11.220 1.00 87.56 84 GLN A O 1
ATOM 674 N N . VAL A 1 85 ? -7.882 -5.104 11.358 1.00 88.62 85 VAL A N 1
ATOM 675 C CA . VAL A 1 85 ? -6.510 -4.813 11.794 1.00 88.62 85 VAL A CA 1
ATOM 676 C C . VAL A 1 85 ? -5.810 -4.020 10.696 1.00 88.62 85 VAL A C 1
ATOM 678 O O . VAL A 1 85 ? -5.602 -4.513 9.591 1.00 88.62 85 VAL A O 1
ATOM 681 N N . LYS A 1 86 ? -5.419 -2.784 10.997 1.00 84.81 86 LYS A N 1
ATOM 682 C CA . LYS A 1 86 ? -4.737 -1.899 10.051 1.00 84.81 86 LYS A CA 1
ATOM 683 C C . LYS A 1 86 ? -3.237 -2.173 10.012 1.00 84.81 86 LYS A C 1
ATOM 685 O O . LYS A 1 86 ? -2.641 -2.243 8.942 1.00 84.81 86 LYS A O 1
ATOM 690 N N . VAL A 1 87 ? -2.614 -2.232 11.186 1.00 83.06 87 VAL A N 1
ATOM 691 C CA . VAL A 1 87 ? -1.161 -2.370 11.342 1.00 83.06 87 VAL A CA 1
ATOM 692 C C . VAL A 1 87 ? -0.838 -2.993 12.696 1.00 83.06 87 VAL A C 1
ATOM 694 O O . VAL A 1 87 ? -1.557 -2.784 13.674 1.00 83.06 87 VAL A O 1
ATOM 697 N N . LEU A 1 88 ? 0.260 -3.743 12.738 1.00 86.25 88 LEU A N 1
ATOM 698 C CA . LEU A 1 88 ? 0.793 -4.403 13.923 1.00 86.25 88 LEU A CA 1
ATOM 699 C C . LEU A 1 88 ? 2.253 -3.993 14.110 1.00 86.25 88 LEU A C 1
ATOM 701 O O . LEU A 1 88 ? 2.983 -3.828 13.134 1.00 86.25 88 LEU A O 1
ATOM 705 N N . PHE A 1 89 ? 2.674 -3.873 15.364 1.00 84.62 89 PHE A N 1
ATOM 706 C CA . PHE A 1 89 ? 4.054 -3.624 15.769 1.00 84.62 89 PHE A CA 1
ATOM 707 C C . PHE A 1 89 ? 4.484 -4.747 16.722 1.00 84.62 89 PHE A C 1
ATOM 709 O O . PHE A 1 89 ? 4.391 -4.569 17.939 1.00 84.62 89 PHE A O 1
ATOM 716 N N . PRO A 1 90 ? 4.905 -5.916 16.195 1.00 80.38 90 PRO A N 1
ATOM 717 C CA . PRO A 1 90 ? 5.184 -7.103 17.005 1.00 80.38 90 PRO A CA 1
ATOM 718 C C . PRO A 1 90 ? 6.195 -6.855 18.128 1.00 80.38 90 PRO A C 1
ATOM 720 O O . PRO A 1 90 ? 5.913 -7.196 19.274 1.00 80.38 90 PRO A O 1
ATOM 723 N N . ASP A 1 91 ? 7.295 -6.158 17.830 1.00 78.06 91 ASP A N 1
ATOM 724 C CA . ASP A 1 91 ? 8.361 -5.864 18.802 1.00 78.06 91 ASP A CA 1
ATOM 725 C C . ASP A 1 91 ? 7.868 -5.021 19.982 1.00 78.06 91 ASP A C 1
ATOM 727 O O . ASP A 1 91 ? 8.333 -5.163 21.109 1.00 78.06 91 ASP A O 1
ATOM 731 N N . LYS A 1 92 ? 6.883 -4.151 19.730 1.00 84.62 92 LYS A N 1
ATOM 732 C CA . LYS A 1 92 ? 6.280 -3.274 20.741 1.00 84.62 92 LYS A CA 1
ATOM 733 C C . LYS A 1 92 ? 4.975 -3.830 21.320 1.00 84.62 92 LYS A C 1
ATOM 735 O O . LYS A 1 92 ? 4.370 -3.187 22.172 1.00 84.62 92 LYS A O 1
ATOM 740 N N . ARG A 1 93 ? 4.533 -5.006 20.860 1.00 90.44 93 ARG A N 1
ATOM 741 C CA . ARG A 1 93 ? 3.331 -5.724 21.315 1.00 90.44 93 ARG A CA 1
ATOM 742 C C . ARG A 1 93 ? 2.022 -4.923 21.258 1.00 90.44 93 ARG A C 1
ATOM 744 O O . ARG A 1 93 ? 1.153 -5.082 22.118 1.00 90.44 93 ARG A O 1
ATOM 751 N N . TYR A 1 94 ? 1.838 -4.104 20.224 1.00 92.44 94 TYR A N 1
ATOM 752 C CA . TYR A 1 94 ? 0.578 -3.386 19.998 1.00 92.44 94 TYR A CA 1
ATOM 753 C C . TYR A 1 94 ? 0.199 -3.281 18.517 1.00 92.44 94 TYR A C 1
ATOM 755 O O . TYR A 1 94 ? 1.009 -3.529 17.622 1.00 92.44 94 TYR A O 1
ATOM 763 N N . GLY A 1 95 ? -1.048 -2.895 18.252 1.00 91.25 95 GLY A N 1
ATOM 764 C CA . GLY A 1 95 ? -1.565 -2.657 16.909 1.00 91.25 95 GLY A CA 1
ATOM 765 C C . GLY A 1 95 ? -2.669 -1.606 16.870 1.00 91.25 95 GLY A C 1
ATOM 766 O O . GLY A 1 95 ? -3.030 -1.015 17.889 1.00 91.25 95 GLY A O 1
ATOM 767 N N . PHE A 1 96 ? -3.193 -1.372 15.669 1.00 91.56 96 PHE A N 1
ATOM 768 C CA . PHE A 1 96 ? -4.346 -0.502 15.448 1.00 91.56 96 PHE A CA 1
ATOM 769 C C . PHE A 1 96 ? -5.415 -1.221 14.632 1.00 91.56 96 PHE A C 1
ATOM 771 O O . PHE A 1 96 ? -5.105 -1.841 13.612 1.00 91.56 96 PHE A O 1
ATOM 778 N N . VAL A 1 97 ? -6.671 -1.106 15.061 1.00 90.81 97 VAL A N 1
ATOM 779 C CA . VAL A 1 97 ? -7.854 -1.590 14.341 1.00 90.81 97 VAL A CA 1
ATOM 780 C C . VAL A 1 97 ? -8.607 -0.402 13.754 1.00 90.81 97 VAL A C 1
ATOM 782 O O . VAL A 1 97 ? -8.803 0.609 14.422 1.00 90.81 97 VAL A O 1
ATOM 785 N N . ARG A 1 98 ? -9.012 -0.501 12.492 1.00 88.00 98 ARG A N 1
ATOM 786 C CA . ARG A 1 98 ? -9.831 0.507 11.819 1.00 88.00 98 ARG A CA 1
ATOM 787 C C . ARG A 1 98 ? -11.296 0.100 11.874 1.00 88.00 98 ARG A C 1
ATOM 789 O O . ARG A 1 98 ? -11.621 -1.015 11.478 1.00 88.00 98 ARG A O 1
ATOM 796 N N . TYR A 1 99 ? -12.168 1.005 12.310 1.00 85.56 99 TYR A N 1
ATOM 797 C CA . TYR A 1 99 ? -13.610 0.761 12.419 1.00 85.56 99 TYR A CA 1
ATOM 798 C C . TYR A 1 99 ? -14.444 1.989 12.013 1.00 85.56 99 TYR A C 1
ATOM 800 O O . TYR A 1 99 ? -13.927 3.109 11.955 1.00 85.56 99 TYR A O 1
ATOM 808 N N . GLY A 1 100 ? -15.732 1.767 11.722 1.00 75.75 100 GLY A N 1
ATOM 809 C CA . GLY A 1 100 ? -16.687 2.783 11.256 1.00 75.75 100 GLY A CA 1
ATOM 810 C C . GLY A 1 100 ? -16.858 2.828 9.729 1.00 75.75 100 GLY A C 1
ATOM 811 O O . GLY A 1 100 ? -15.910 2.617 8.974 1.00 75.75 100 GLY A O 1
ATOM 812 N N . ASP A 1 101 ? -18.079 3.126 9.274 1.00 54.09 101 ASP A N 1
ATOM 813 C CA . ASP A 1 101 ? -18.556 2.792 7.919 1.00 54.09 101 ASP A CA 1
ATOM 814 C C . ASP A 1 101 ? -17.884 3.520 6.747 1.00 54.09 101 ASP A C 1
ATOM 816 O O . ASP A 1 101 ? -18.092 3.128 5.599 1.00 54.09 101 ASP A O 1
ATOM 820 N N . ARG A 1 102 ? -17.092 4.577 6.967 1.00 47.41 102 ARG A N 1
ATOM 821 C CA . ARG A 1 102 ? -16.561 5.399 5.861 1.00 47.41 102 ARG A CA 1
ATOM 822 C C . ARG A 1 102 ? -15.211 6.071 6.126 1.00 47.41 102 ARG A C 1
ATOM 824 O O . ARG A 1 102 ? -15.004 7.163 5.614 1.00 47.41 102 ARG A O 1
ATOM 831 N N . SER A 1 103 ? -14.269 5.409 6.820 1.00 45.59 103 SER A N 1
ATOM 832 C CA . SER A 1 103 ? -12.956 5.965 7.257 1.00 45.59 103 SER A CA 1
ATOM 833 C C . SER A 1 103 ? -13.123 6.996 8.394 1.00 45.59 103 SER A C 1
ATOM 835 O O . SER A 1 103 ? -14.066 7.767 8.369 1.00 45.59 103 SER A O 1
ATOM 837 N N . THR A 1 104 ? -12.385 7.031 9.508 1.00 51.91 104 THR A N 1
ATOM 838 C CA . THR A 1 104 ? -10.922 7.069 9.706 1.00 51.91 104 THR A CA 1
ATOM 839 C C . THR A 1 104 ? -10.525 6.772 11.172 1.00 51.91 104 THR A C 1
ATOM 841 O O . THR A 1 104 ? -9.467 7.208 11.620 1.00 51.91 104 THR A O 1
ATOM 844 N N . ARG A 1 105 ? -11.335 6.062 11.971 1.00 70.50 105 ARG A N 1
ATOM 845 C CA . ARG A 1 105 ? -10.990 5.848 13.390 1.00 70.50 105 ARG A CA 1
ATOM 846 C C . ARG A 1 105 ? -10.072 4.640 13.549 1.00 70.50 105 ARG A C 1
ATOM 848 O O . ARG A 1 105 ? -10.511 3.494 13.485 1.00 70.50 105 ARG A O 1
ATOM 855 N N . ASP A 1 106 ? -8.787 4.921 13.734 1.00 86.25 106 ASP A N 1
ATOM 856 C CA . ASP A 1 106 ? -7.809 3.930 14.164 1.00 86.25 106 ASP A CA 1
ATOM 857 C C . ASP A 1 106 ? -7.855 3.841 15.692 1.00 86.25 106 ASP A C 1
ATOM 859 O O . ASP A 1 106 ? -7.609 4.823 16.392 1.00 86.25 106 ASP A O 1
ATOM 863 N N . LEU A 1 107 ? -8.178 2.664 16.214 1.00 90.81 107 LEU A N 1
ATOM 864 C CA . LEU A 1 107 ? -8.232 2.399 17.641 1.00 90.81 107 LEU A CA 1
ATOM 865 C C . LEU A 1 107 ? -7.043 1.542 18.048 1.00 90.81 107 LEU A C 1
ATOM 867 O O . LEU A 1 107 ? -6.785 0.490 17.460 1.00 90.81 107 LEU A O 1
ATOM 871 N N . PHE A 1 108 ? -6.312 2.006 19.053 1.00 92.31 108 PHE A N 1
ATOM 872 C CA . PHE A 1 108 ? -5.188 1.277 19.620 1.00 92.31 108 PHE A CA 1
ATOM 873 C C . PHE A 1 108 ? -5.664 -0.004 20.310 1.00 92.31 108 PHE A C 1
ATOM 875 O O . PHE A 1 108 ? -6.670 0.015 21.017 1.00 92.31 108 PHE A O 1
ATOM 882 N N . PHE A 1 109 ? -4.901 -1.086 20.182 1.00 93.06 109 PHE A N 1
ATOM 883 C CA . PHE A 1 109 ? -5.030 -2.249 21.052 1.00 93.06 109 PHE A CA 1
ATOM 884 C C . PHE A 1 109 ? -3.666 -2.815 21.436 1.00 93.06 109 PHE A C 1
ATOM 886 O O . PHE A 1 109 ? -2.707 -2.786 20.660 1.00 93.06 109 PHE A O 1
ATOM 893 N N . HIS A 1 110 ? -3.594 -3.376 22.639 1.00 92.44 110 HIS A N 1
ATOM 894 C CA . HIS A 1 110 ? -2.425 -4.109 23.109 1.00 92.44 110 HIS A CA 1
ATOM 895 C C . HIS A 1 110 ? -2.565 -5.594 22.756 1.00 92.44 110 HIS A C 1
ATOM 897 O O . HIS A 1 110 ? -3.671 -6.128 22.763 1.00 92.44 110 HIS A O 1
ATOM 903 N N . PHE A 1 111 ? -1.463 -6.306 22.508 1.00 92.38 111 PHE A N 1
ATOM 904 C CA . PHE A 1 111 ? -1.521 -7.737 22.163 1.00 92.38 111 PHE A CA 1
ATOM 905 C C . PHE A 1 111 ? -2.087 -8.613 23.288 1.00 92.38 111 PHE A C 1
ATOM 907 O O . PHE A 1 111 ? -2.546 -9.715 23.027 1.00 92.38 111 PHE A O 1
ATOM 914 N N . ASN A 1 112 ? -2.089 -8.120 24.527 1.00 90.19 112 ASN A N 1
ATOM 915 C CA . ASN A 1 112 ? -2.715 -8.807 25.666 1.00 90.19 112 ASN A CA 1
ATOM 916 C C . ASN A 1 112 ? -4.247 -8.855 25.564 1.00 90.19 112 ASN A C 1
ATOM 918 O O . ASN A 1 112 ? -4.870 -9.633 26.272 1.00 90.19 112 ASN A O 1
ATOM 922 N N . GLU A 1 113 ? -4.846 -8.011 24.724 1.00 89.50 113 GLU A N 1
ATOM 923 C CA . GLU A 1 113 ? -6.288 -8.022 24.465 1.00 89.50 113 GLU A CA 1
ATOM 924 C C . GLU A 1 113 ? -6.656 -9.070 23.404 1.00 89.50 113 GLU A C 1
ATOM 926 O O . GLU A 1 113 ? -7.836 -9.342 23.208 1.00 89.50 113 GLU A O 1
ATOM 931 N N . LEU A 1 114 ? -5.668 -9.634 22.692 1.00 88.19 114 LEU A N 1
ATOM 932 C CA . LEU A 1 114 ? -5.899 -10.587 21.613 1.00 88.19 114 LEU A CA 1
ATOM 933 C C . LEU A 1 114 ? -6.034 -12.018 22.158 1.00 88.19 114 LEU A C 1
ATOM 935 O O . LEU A 1 114 ? -5.166 -12.465 22.908 1.00 88.19 114 LEU A O 1
ATOM 939 N N . PRO A 1 115 ? -7.050 -12.782 21.720 1.00 82.44 115 PRO A N 1
ATOM 940 C CA . PRO A 1 115 ? -7.216 -14.177 22.127 1.00 82.44 115 PRO A CA 1
ATOM 941 C C . PRO A 1 115 ? -6.230 -15.113 21.413 1.00 82.44 115 PRO A C 1
ATOM 943 O O . PRO A 1 115 ? -5.966 -16.217 21.876 1.00 82.44 115 PRO A O 1
ATOM 946 N N . GLN A 1 116 ? -5.696 -14.677 20.271 1.00 84.44 116 GLN A N 1
ATOM 947 C CA . GLN A 1 116 ? -4.746 -15.408 19.440 1.00 84.44 116 GLN A CA 1
ATOM 948 C C . GLN A 1 116 ? -3.926 -14.433 18.590 1.00 84.44 116 GLN A C 1
ATOM 950 O O . GLN A 1 116 ? -4.203 -13.233 18.556 1.00 84.44 116 GLN A O 1
ATOM 955 N N . GLN A 1 117 ? -2.927 -14.944 17.872 1.00 84.06 117 GLN A N 1
ATOM 956 C CA . GLN A 1 117 ? -2.171 -14.138 16.920 1.00 84.06 117 GLN A CA 1
ATOM 957 C C . GLN A 1 117 ? -3.070 -13.680 15.761 1.00 84.06 117 GLN A C 1
ATOM 959 O O . GLN A 1 117 ? -3.863 -14.460 15.233 1.00 84.06 117 GLN A O 1
ATOM 964 N N . VAL A 1 118 ? -2.931 -12.410 15.380 1.00 87.31 118 VAL A N 1
ATOM 965 C CA . VAL A 1 118 ? -3.673 -11.773 14.283 1.00 87.31 118 VAL A CA 1
ATOM 966 C C . VAL A 1 118 ? -2.700 -11.134 13.301 1.00 87.31 118 VAL A C 1
ATOM 968 O O . VAL A 1 118 ? -1.539 -10.881 13.629 1.00 87.31 118 VAL A O 1
ATOM 971 N N . GLU A 1 119 ? -3.185 -10.834 12.107 1.00 85.00 119 GLU A N 1
ATOM 972 C CA . GLU A 1 119 ? -2.449 -10.179 11.032 1.00 85.00 119 GLU A CA 1
ATOM 973 C C . GLU A 1 119 ? -3.163 -8.912 10.562 1.00 85.00 119 GLU A C 1
ATOM 975 O O . GLU A 1 119 ? -4.376 -8.770 10.717 1.00 85.00 119 GLU A O 1
ATOM 980 N N . ALA A 1 120 ? -2.436 -7.995 9.910 1.00 84.38 120 ALA A N 1
ATOM 981 C CA . ALA A 1 120 ? -3.106 -6.892 9.228 1.00 84.38 120 ALA A CA 1
ATOM 982 C C . ALA A 1 120 ? -4.053 -7.429 8.139 1.00 84.38 120 ALA A C 1
ATOM 984 O O . ALA A 1 120 ? -3.720 -8.344 7.377 1.00 84.38 120 ALA A O 1
ATOM 985 N N . GLY A 1 121 ? -5.258 -6.866 8.119 1.00 79.94 121 GLY A N 1
ATOM 986 C CA . GLY A 1 121 ? -6.388 -7.317 7.324 1.00 79.94 121 GLY A CA 1
ATOM 987 C C . GLY A 1 121 ? -7.372 -8.250 8.046 1.00 79.94 121 GLY A C 1
ATOM 988 O O . GLY A 1 121 ? -8.444 -8.481 7.490 1.00 79.94 121 GLY A O 1
ATOM 989 N N . ASP A 1 122 ? -7.068 -8.766 9.244 1.00 85.81 122 ASP A N 1
ATOM 990 C CA . ASP A 1 122 ? -8.018 -9.595 10.008 1.00 85.81 122 ASP A CA 1
ATOM 991 C C . ASP A 1 122 ? -9.203 -8.787 10.537 1.00 85.81 122 ASP A C 1
ATOM 993 O O . ASP A 1 122 ? -9.040 -7.648 10.975 1.00 85.81 122 ASP A O 1
ATOM 997 N N . GLU A 1 123 ? -10.394 -9.389 10.528 1.00 87.44 123 GLU A N 1
ATOM 998 C CA . GLU A 1 123 ? -11.589 -8.795 11.124 1.00 87.44 123 GLU A CA 1
ATOM 999 C C . GLU A 1 123 ? -11.704 -9.141 12.608 1.00 87.44 123 GLU A C 1
ATOM 1001 O O . GLU A 1 123 ? -11.768 -10.301 13.021 1.00 87.44 123 GLU A O 1
ATOM 1006 N N . LEU A 1 124 ? -11.798 -8.100 13.422 1.00 90.19 124 LEU A N 1
ATOM 1007 C CA . LEU A 1 124 ? -11.943 -8.176 14.863 1.00 90.19 124 LEU A CA 1
ATOM 1008 C C . LEU A 1 124 ? -13.311 -7.658 15.275 1.00 90.19 124 LEU A C 1
ATOM 1010 O O . LEU A 1 124 ? -13.797 -6.660 14.743 1.00 90.19 124 LEU A O 1
ATOM 1014 N N . SER A 1 125 ? -13.883 -8.291 16.291 1.00 91.31 125 SER A N 1
ATOM 1015 C CA . SER A 1 125 ? -14.940 -7.694 17.094 1.00 91.31 125 SER A CA 1
ATOM 1016 C C . SER A 1 125 ? -14.375 -7.290 18.454 1.00 91.31 125 SER A C 1
ATOM 1018 O O . SER A 1 125 ? -13.597 -8.040 19.039 1.00 91.31 125 SER A O 1
ATOM 1020 N N . PHE A 1 126 ? -14.719 -6.110 18.957 1.00 92.25 126 PHE A N 1
ATOM 1021 C CA . PHE A 1 126 ? -14.110 -5.545 20.167 1.00 92.25 126 PHE A CA 1
ATOM 1022 C C . PHE A 1 126 ? -15.039 -4.540 20.849 1.00 92.25 126 PHE A C 1
ATOM 1024 O O . PHE A 1 126 ? -16.007 -4.081 20.255 1.00 92.25 126 PHE A O 1
ATOM 1031 N N . ILE A 1 127 ? -14.739 -4.169 22.088 1.00 90.69 127 ILE A N 1
ATOM 1032 C CA . ILE A 1 127 ? -15.410 -3.088 22.816 1.00 90.69 127 ILE A CA 1
ATOM 1033 C C . ILE A 1 127 ? -14.463 -1.892 22.898 1.00 90.69 127 ILE A C 1
ATOM 1035 O O . ILE A 1 127 ? -13.246 -2.051 22.995 1.00 90.69 127 ILE A O 1
ATOM 1039 N N . ILE A 1 128 ? -15.018 -0.683 22.830 1.00 90.19 128 ILE A N 1
ATOM 1040 C CA . ILE A 1 128 ? -14.255 0.549 23.022 1.00 90.19 128 ILE A CA 1
ATOM 1041 C C . ILE A 1 128 ? -14.259 0.882 24.511 1.00 90.19 128 ILE A C 1
ATOM 1043 O O . ILE A 1 128 ? -15.308 1.184 25.072 1.00 90.19 128 ILE A O 1
ATOM 1047 N N . ALA A 1 129 ? -13.086 0.830 25.135 1.00 87.75 129 ALA A N 1
ATOM 1048 C CA . ALA A 1 129 ? -12.899 1.089 26.558 1.00 87.75 129 ALA A CA 1
ATOM 1049 C C . ALA A 1 129 ? -11.923 2.249 26.786 1.00 87.75 129 ALA A C 1
ATOM 1051 O O . ALA A 1 129 ? -11.065 2.524 25.947 1.00 87.75 129 ALA A O 1
ATOM 1052 N N . ASP A 1 130 ? -12.030 2.914 27.934 1.00 85.00 130 ASP A N 1
ATOM 1053 C CA . ASP A 1 130 ? -11.052 3.909 28.370 1.00 85.00 130 ASP A CA 1
ATOM 1054 C C . ASP A 1 130 ? -9.811 3.230 28.957 1.00 85.00 130 ASP A C 1
ATOM 1056 O O . ASP A 1 130 ? -9.882 2.344 29.815 1.00 85.00 130 ASP A O 1
ATOM 1060 N N . ASP A 1 131 ? -8.640 3.650 28.493 1.00 79.25 131 ASP A N 1
ATOM 1061 C CA . ASP A 1 131 ? -7.372 3.282 29.092 1.00 79.25 131 ASP A CA 1
ATOM 1062 C C . ASP A 1 131 ? -7.232 3.992 30.443 1.00 79.25 131 ASP A C 1
ATOM 1064 O O . ASP A 1 131 ? -7.108 5.212 30.516 1.00 79.25 131 ASP A O 1
ATOM 1068 N N . ARG A 1 132 ? -7.222 3.218 31.533 1.00 77.19 132 ARG A N 1
ATOM 1069 C CA . ARG A 1 132 ? -7.185 3.754 32.904 1.00 77.19 132 ARG A CA 1
ATOM 1070 C C . ARG A 1 132 ? -5.945 4.598 33.221 1.00 77.19 132 ARG A C 1
ATOM 1072 O O . ARG A 1 132 ? -5.980 5.347 34.188 1.00 77.19 132 ARG A O 1
ATOM 1079 N N . LYS A 1 133 ? -4.846 4.451 32.470 1.00 77.38 133 LYS A N 1
ATOM 1080 C CA . LYS A 1 133 ? -3.602 5.203 32.703 1.00 77.38 133 LYS A CA 1
ATOM 1081 C C . LYS A 1 133 ? -3.579 6.519 31.938 1.00 77.38 133 LYS A C 1
ATOM 1083 O O . LYS A 1 133 ? -3.019 7.491 32.426 1.00 77.38 133 LYS A O 1
ATOM 1088 N N . THR A 1 134 ? -4.123 6.529 30.724 1.00 75.50 134 THR A N 1
ATOM 1089 C CA . THR A 1 134 ? -3.992 7.663 29.794 1.00 75.50 134 THR A CA 1
ATOM 1090 C C . THR A 1 134 ? -5.301 8.398 29.522 1.00 75.50 134 THR A C 1
ATOM 1092 O O . THR A 1 134 ? -5.270 9.448 28.889 1.00 75.50 134 THR A O 1
ATOM 1095 N N . GLY A 1 135 ? -6.443 7.838 29.928 1.00 75.62 135 GLY A N 1
ATOM 1096 C CA . GLY A 1 135 ? -7.781 8.337 29.599 1.00 75.62 135 GLY A CA 1
ATOM 1097 C C . GLY A 1 135 ? -8.168 8.177 28.123 1.00 75.62 135 GLY A C 1
ATOM 1098 O O . GLY A 1 135 ? -9.249 8.591 27.723 1.00 75.62 135 GLY A O 1
ATOM 1099 N N . LYS A 1 136 ? -7.301 7.593 27.283 1.00 82.88 136 LYS A N 1
ATOM 1100 C CA . LYS A 1 136 ? -7.550 7.440 25.843 1.00 82.88 136 LYS A CA 1
ATOM 1101 C C . LYS A 1 136 ? -8.400 6.210 25.551 1.00 82.88 136 LYS A C 1
ATOM 1103 O O . LYS A 1 136 ? -8.269 5.186 26.212 1.00 82.88 136 LYS A O 1
ATOM 1108 N N . LYS A 1 137 ? -9.201 6.265 24.486 1.00 87.88 137 LYS A N 1
ATOM 1109 C CA . LYS A 1 137 ? -9.956 5.100 24.006 1.00 87.88 137 LYS A CA 1
ATOM 1110 C C . LYS A 1 137 ? -9.015 4.024 23.446 1.00 87.88 137 LYS A C 1
ATOM 1112 O O . LYS A 1 137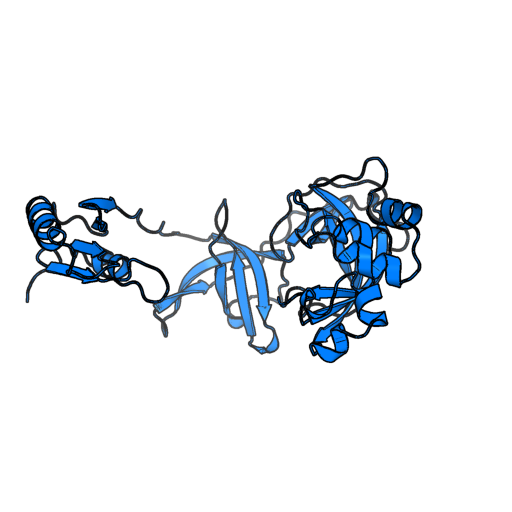 ? -8.111 4.324 22.663 1.00 87.88 137 LYS A O 1
ATOM 1117 N N . LYS A 1 138 ? -9.278 2.766 23.795 1.00 91.75 138 LYS A N 1
ATOM 1118 C CA . LYS A 1 138 ? -8.618 1.567 23.264 1.00 91.75 138 LYS A CA 1
ATOM 1119 C C . LYS A 1 138 ? -9.634 0.482 22.906 1.00 91.75 138 LYS A C 1
ATOM 1121 O O . LYS A 1 138 ? -10.770 0.501 23.377 1.00 91.75 138 LYS A O 1
ATOM 1126 N N . ALA A 1 139 ? -9.215 -0.466 22.077 1.00 92.56 139 ALA A N 1
ATOM 1127 C CA . ALA A 1 139 ? -9.960 -1.684 21.806 1.00 92.56 139 ALA A CA 1
ATOM 1128 C C . ALA A 1 139 ? -9.656 -2.704 22.911 1.00 92.56 139 ALA A C 1
ATOM 1130 O O . ALA A 1 139 ? -8.487 -2.988 23.187 1.00 92.56 139 ALA A O 1
ATOM 1131 N N . SER A 1 140 ? -10.707 -3.249 23.515 1.00 90.88 140 SER A N 1
ATOM 1132 C CA . SER A 1 140 ? -10.652 -4.265 24.567 1.00 90.88 140 SER A CA 1
ATOM 1133 C C . SER A 1 140 ? -11.628 -5.405 24.288 1.00 90.88 140 SER A C 1
ATOM 1135 O O . SER A 1 140 ? -12.502 -5.285 23.427 1.00 90.88 140 SER A O 1
ATOM 1137 N N . GLU A 1 141 ? -11.460 -6.521 25.003 1.00 90.38 141 GLU A N 1
ATOM 1138 C CA . GLU A 1 141 ? -12.279 -7.735 24.841 1.00 90.38 141 GLU A CA 1
ATOM 1139 C C . GLU A 1 141 ? -12.331 -8.213 23.383 1.00 90.38 141 GLU A C 1
ATOM 1141 O O . GLU A 1 141 ? -13.399 -8.491 22.826 1.00 90.38 141 GLU A O 1
ATOM 1146 N N . ILE A 1 142 ? -11.170 -8.252 22.727 1.00 92.38 142 ILE A N 1
ATOM 1147 C CA . ILE A 1 142 ? -11.082 -8.533 21.297 1.00 92.38 142 ILE A CA 1
ATOM 1148 C C . ILE A 1 142 ? -11.406 -10.007 21.040 1.00 92.38 142 ILE A C 1
ATOM 1150 O O . ILE A 1 142 ? -10.941 -10.903 21.735 1.00 92.38 142 ILE A O 1
ATOM 1154 N N . GLN A 1 143 ? -12.198 -10.265 20.005 1.00 90.38 143 GLN A N 1
ATOM 1155 C CA . GLN A 1 143 ? -12.415 -11.596 19.450 1.00 90.38 143 GLN A CA 1
ATOM 1156 C C . GLN A 1 143 ? -12.128 -11.551 17.957 1.00 90.38 143 GLN A C 1
ATOM 1158 O O . GLN A 1 143 ? -12.540 -10.612 17.268 1.00 90.38 143 GLN A O 1
ATOM 1163 N N . LEU A 1 144 ? -11.445 -12.577 17.456 1.00 85.69 144 LEU A N 1
ATOM 1164 C CA . LEU A 1 144 ? -11.319 -12.773 16.022 1.00 85.69 144 LEU A CA 1
ATOM 1165 C C . LEU A 1 144 ? -12.701 -13.147 15.487 1.00 85.69 144 LEU A C 1
ATOM 1167 O O . LEU A 1 144 ? -13.313 -14.104 15.961 1.00 85.69 144 LEU A O 1
ATOM 1171 N N . THR A 1 145 ? -13.213 -12.375 14.534 1.00 77.56 145 THR A N 1
ATOM 1172 C CA . THR A 1 145 ? -14.444 -12.770 13.853 1.00 77.56 145 THR A CA 1
ATOM 1173 C C . THR A 1 145 ? -14.031 -13.892 12.917 1.00 77.56 145 THR A C 1
ATOM 1175 O O . THR A 1 145 ? -13.232 -13.663 12.008 1.00 77.56 145 THR A O 1
ATOM 1178 N N . SER A 1 146 ? -14.475 -15.122 13.184 1.00 59.19 146 SER A N 1
ATOM 1179 C CA . SER A 1 146 ? -14.210 -16.228 12.270 1.00 59.19 146 SER A CA 1
ATOM 1180 C C . SER A 1 146 ? -14.664 -15.809 10.876 1.00 59.19 146 SER A C 1
ATOM 1182 O O . SER A 1 146 ? -15.744 -15.234 10.703 1.00 59.19 146 SER A O 1
ATOM 1184 N N . ALA A 1 147 ? -13.806 -16.045 9.882 1.00 54.56 147 ALA A N 1
ATOM 1185 C CA . ALA A 1 147 ? -14.194 -15.835 8.502 1.00 54.56 147 ALA A CA 1
ATOM 1186 C C . ALA A 1 147 ? -15.518 -16.593 8.258 1.00 54.56 147 ALA A C 1
ATOM 1188 O O . ALA A 1 147 ? -15.671 -17.705 8.774 1.00 54.56 147 ALA A O 1
ATOM 1189 N N . PRO A 1 148 ? -16.475 -16.027 7.495 1.00 51.91 148 PRO A N 1
ATOM 1190 C CA . PRO A 1 148 ? -17.630 -16.780 7.012 1.00 51.91 148 PRO A CA 1
ATOM 1191 C C . PRO A 1 148 ? -17.182 -18.148 6.473 1.00 51.91 148 PRO A C 1
ATOM 1193 O O . PRO A 1 148 ? -16.054 -18.214 5.968 1.00 51.91 148 PRO A O 1
ATOM 1196 N N . PRO A 1 149 ? -18.014 -19.202 6.557 1.00 52.97 149 PRO A N 1
ATOM 1197 C CA . PRO A 1 149 ? -17.619 -20.580 6.261 1.00 52.97 149 PRO A CA 1
ATOM 1198 C C . PRO A 1 149 ? -16.748 -20.678 5.005 1.00 52.97 149 PRO A C 1
ATOM 1200 O O . PRO A 1 149 ? -16.987 -19.965 4.023 1.00 52.97 149 PRO A O 1
ATOM 1203 N N . GLU A 1 150 ? -15.710 -21.518 5.069 1.00 53.25 150 GLU A N 1
ATOM 1204 C CA . GLU A 1 150 ? -14.793 -21.747 3.954 1.00 53.25 150 GLU A CA 1
ATOM 1205 C C . GLU A 1 150 ? -15.593 -22.200 2.729 1.00 53.25 150 GLU A C 1
ATOM 1207 O O . GLU A 1 150 ? -16.044 -23.340 2.636 1.00 53.25 150 GLU A O 1
ATOM 1212 N N . ASN A 1 151 ? -15.783 -21.293 1.772 1.00 65.69 151 ASN A N 1
ATOM 1213 C CA . ASN A 1 151 ? -16.154 -21.687 0.429 1.00 65.69 151 ASN A CA 1
ATOM 1214 C C . ASN A 1 151 ? -14.902 -22.331 -0.169 1.00 65.69 151 ASN A C 1
ATOM 1216 O O . ASN A 1 151 ? -13.900 -21.650 -0.382 1.00 65.69 151 ASN A O 1
ATOM 1220 N N . VAL A 1 152 ? -14.943 -23.643 -0.408 1.00 74.06 152 VAL A N 1
ATOM 1221 C CA . VAL A 1 152 ? -13.815 -24.428 -0.947 1.00 74.06 152 VAL A CA 1
ATOM 1222 C C . VAL A 1 152 ? -13.266 -23.840 -2.250 1.00 74.06 152 VAL A C 1
ATOM 1224 O O . VAL A 1 152 ? -12.089 -24.024 -2.554 1.00 74.06 152 VAL A O 1
ATOM 1227 N N . ASN A 1 153 ? -14.097 -23.101 -2.992 1.00 86.12 153 ASN A N 1
ATOM 1228 C CA . ASN A 1 153 ? -13.727 -22.458 -4.248 1.00 86.12 153 ASN A CA 1
ATOM 1229 C C . ASN A 1 153 ? -13.094 -21.077 -4.071 1.00 86.12 153 ASN A C 1
ATOM 1231 O O . ASN A 1 153 ? -12.493 -20.581 -5.016 1.00 86.12 153 ASN A O 1
ATOM 1235 N N . GLU A 1 154 ? -13.174 -20.468 -2.891 1.00 89.12 154 GLU A N 1
ATOM 1236 C CA . GLU A 1 154 ? -12.595 -19.158 -2.610 1.00 89.12 154 GLU A CA 1
ATOM 1237 C C . GLU A 1 154 ? -11.346 -19.286 -1.733 1.00 89.12 154 GLU A C 1
ATOM 1239 O O . GLU A 1 154 ? -11.119 -20.266 -1.016 1.00 89.12 154 GLU A O 1
ATOM 1244 N N . VAL A 1 155 ? -10.504 -18.263 -1.795 1.00 89.19 155 VAL A N 1
ATOM 1245 C CA . VAL A 1 155 ? -9.357 -18.095 -0.913 1.00 89.19 155 VAL A CA 1
ATOM 1246 C C . VAL A 1 155 ? -9.306 -16.658 -0.414 1.00 89.19 155 VAL A C 1
ATOM 1248 O O . VAL A 1 155 ? -9.524 -15.694 -1.151 1.00 89.19 155 VAL A O 1
ATOM 1251 N N . MET A 1 156 ? -9.029 -16.514 0.879 1.00 89.56 156 MET A N 1
ATOM 1252 C CA . MET A 1 156 ? -8.808 -15.220 1.508 1.00 89.56 156 MET A CA 1
ATOM 1253 C C . MET A 1 156 ? -7.369 -14.778 1.245 1.00 89.56 156 MET A C 1
ATOM 1255 O O . MET A 1 156 ? -6.431 -15.370 1.774 1.00 89.56 156 MET A O 1
ATOM 1259 N N . MET A 1 157 ? -7.191 -13.723 0.452 1.00 92.75 157 MET A N 1
ATOM 1260 C CA . MET A 1 157 ? -5.871 -13.220 0.077 1.00 92.75 157 MET A CA 1
ATOM 1261 C C . MET A 1 157 ? -5.610 -11.844 0.673 1.00 92.75 157 MET A C 1
ATOM 1263 O O . MET A 1 157 ? -6.509 -11.007 0.755 1.00 92.75 157 MET A O 1
ATOM 1267 N N . ARG A 1 158 ? -4.355 -11.592 1.057 1.00 95.00 158 ARG A N 1
ATOM 1268 C CA . ARG A 1 158 ? -3.886 -10.242 1.390 1.00 95.00 158 ARG A CA 1
ATOM 1269 C C . ARG A 1 158 ? -3.774 -9.435 0.103 1.00 95.00 158 ARG A C 1
ATOM 1271 O O . ARG A 1 158 ? -3.374 -9.967 -0.925 1.00 95.00 158 ARG A O 1
ATOM 1278 N N . VAL A 1 159 ? -4.101 -8.157 0.162 1.00 96.12 159 VAL A N 1
ATOM 1279 C CA . VAL A 1 159 ? -4.127 -7.245 -0.978 1.00 96.12 159 VAL A CA 1
ATOM 1280 C C . VAL A 1 159 ? -3.449 -5.950 -0.572 1.00 96.12 159 VAL A C 1
ATOM 1282 O O . VAL A 1 159 ? -3.661 -5.449 0.535 1.00 96.12 159 VAL A O 1
ATOM 1285 N N . PHE A 1 160 ? -2.664 -5.384 -1.480 1.00 96.31 160 PHE A N 1
ATOM 1286 C CA . PHE A 1 160 ? -2.238 -3.997 -1.375 1.00 96.31 160 PHE A CA 1
ATOM 1287 C C . PHE A 1 160 ? -2.563 -3.241 -2.654 1.00 96.31 160 PHE A C 1
ATOM 1289 O O . PHE A 1 160 ? -2.616 -3.812 -3.741 1.00 96.31 160 PHE A O 1
ATOM 1296 N N . SER A 1 161 ? -2.792 -1.937 -2.514 1.00 96.31 161 SER A N 1
ATOM 1297 C CA . SER A 1 161 ? -3.114 -1.073 -3.643 1.00 96.31 161 SER A CA 1
ATOM 1298 C C . SER A 1 161 ? -1.916 -0.227 -4.060 1.00 96.31 161 SER A C 1
ATOM 1300 O O . SER A 1 161 ? -1.320 0.463 -3.231 1.00 96.31 161 SER A O 1
ATOM 1302 N N . MET A 1 162 ? -1.642 -0.194 -5.362 1.00 96.19 162 MET A N 1
ATOM 1303 C CA . MET A 1 162 ? -0.628 0.652 -5.990 1.00 96.19 162 MET A CA 1
ATOM 1304 C C . MET A 1 162 ? -1.243 1.440 -7.148 1.00 96.19 162 MET A C 1
ATOM 1306 O O . MET A 1 162 ? -2.074 0.927 -7.890 1.00 96.19 162 MET A O 1
ATOM 1310 N N . ASN A 1 163 ? -0.863 2.706 -7.304 1.00 96.75 163 ASN A N 1
ATOM 1311 C CA . ASN A 1 163 ? -1.337 3.543 -8.408 1.00 96.75 163 ASN A CA 1
ATOM 1312 C C . ASN A 1 163 ? -0.477 3.334 -9.666 1.00 96.75 163 ASN A C 1
ATOM 1314 O O . ASN A 1 163 ? 0.695 2.968 -9.582 1.00 96.75 163 ASN A O 1
ATOM 1318 N N . GLN A 1 164 ? -1.051 3.609 -10.837 1.00 97.12 164 GLN A N 1
ATOM 1319 C CA . GLN A 1 164 ? -0.283 3.662 -12.089 1.00 97.12 164 GLN A CA 1
ATOM 1320 C C . GLN A 1 164 ? 0.725 4.823 -12.068 1.00 97.12 164 GLN A C 1
ATOM 1322 O O . GLN A 1 164 ? 0.408 5.838 -11.455 1.00 97.12 164 GLN A O 1
ATOM 1327 N N . PRO A 1 165 ? 1.885 4.734 -12.744 1.00 97.69 165 PRO A N 1
ATOM 1328 C CA . PRO A 1 165 ? 2.320 3.627 -13.605 1.00 97.69 165 PRO A CA 1
ATOM 1329 C C . PRO A 1 165 ? 2.955 2.457 -12.839 1.00 97.69 165 PRO A C 1
ATOM 1331 O O . PRO A 1 165 ? 3.127 1.377 -13.394 1.00 97.69 165 PRO A O 1
ATOM 1334 N N . PHE A 1 166 ? 3.297 2.652 -11.564 1.00 98.50 166 PHE A N 1
ATOM 1335 C CA . PHE A 1 166 ? 4.062 1.678 -10.785 1.00 98.50 166 PHE A CA 1
ATOM 1336 C C . PHE A 1 166 ? 3.364 0.327 -10.647 1.00 98.50 166 PHE A C 1
ATOM 1338 O O . PHE A 1 166 ? 4.041 -0.694 -10.634 1.00 98.50 166 PHE A O 1
ATOM 1345 N N . ALA A 1 167 ? 2.027 0.303 -10.620 1.00 98.38 167 ALA A N 1
ATOM 1346 C CA . ALA A 1 167 ? 1.279 -0.950 -10.598 1.00 98.38 167 ALA A CA 1
ATOM 1347 C C . ALA A 1 167 ? 1.526 -1.796 -11.859 1.00 98.38 167 ALA A C 1
ATOM 1349 O O . ALA A 1 167 ? 1.805 -2.986 -11.742 1.00 98.38 167 ALA A O 1
ATOM 1350 N N . ALA A 1 168 ? 1.485 -1.193 -13.054 1.00 98.50 168 ALA A N 1
ATOM 1351 C CA . ALA A 1 168 ? 1.829 -1.900 -14.287 1.00 98.50 168 ALA A CA 1
ATOM 1352 C C . ALA A 1 168 ? 3.319 -2.255 -14.339 1.00 98.50 168 ALA A C 1
ATOM 1354 O O . ALA A 1 168 ? 3.655 -3.372 -14.713 1.00 98.50 168 ALA A O 1
ATOM 1355 N N . LEU A 1 169 ? 4.208 -1.357 -13.901 1.00 98.69 169 LEU A N 1
ATOM 1356 C CA . LEU A 1 169 ? 5.646 -1.644 -13.851 1.00 98.69 169 LEU A CA 1
ATOM 1357 C C . LEU A 1 169 ? 5.964 -2.852 -12.958 1.00 98.69 169 LEU A C 1
ATOM 1359 O O . LEU A 1 169 ? 6.821 -3.658 -13.309 1.00 98.69 169 LEU A O 1
ATOM 1363 N N . LEU A 1 170 ? 5.273 -2.989 -11.824 1.00 98.62 170 LEU A N 1
ATOM 1364 C CA . LEU A 1 170 ? 5.382 -4.151 -10.946 1.00 98.62 170 LEU A CA 1
ATOM 1365 C C . LEU A 1 170 ? 4.820 -5.395 -11.644 1.00 98.62 170 LEU A C 1
ATOM 1367 O O . LEU A 1 170 ? 5.532 -6.381 -11.793 1.00 98.62 170 LEU A O 1
ATOM 1371 N N . ALA A 1 171 ? 3.575 -5.334 -12.131 1.00 98.44 171 ALA A N 1
ATOM 1372 C CA . ALA A 1 171 ? 2.893 -6.463 -12.774 1.00 98.44 171 ALA A CA 1
ATOM 1373 C C . ALA A 1 171 ? 3.610 -6.983 -14.033 1.00 98.44 171 ALA A C 1
ATOM 1375 O O . ALA A 1 171 ? 3.584 -8.177 -14.310 1.00 98.44 171 ALA A O 1
ATOM 1376 N N . ASN A 1 172 ? 4.297 -6.101 -14.762 1.00 98.50 172 ASN A N 1
ATOM 1377 C CA . ASN A 1 172 ? 5.112 -6.428 -15.931 1.00 98.50 172 ASN A CA 1
ATOM 1378 C C . ASN A 1 172 ? 6.578 -6.748 -15.587 1.00 98.50 172 ASN A C 1
ATOM 1380 O O . ASN A 1 172 ? 7.422 -6.760 -16.481 1.00 98.50 172 ASN A O 1
ATOM 1384 N N . ASN A 1 173 ? 6.885 -7.005 -14.310 1.00 97.25 173 ASN A N 1
ATOM 1385 C CA . ASN A 1 173 ? 8.187 -7.472 -13.830 1.00 97.25 173 ASN A CA 1
ATOM 1386 C C . ASN A 1 173 ? 9.362 -6.502 -14.095 1.00 97.25 173 ASN A C 1
ATOM 1388 O O . ASN A 1 173 ? 10.518 -6.910 -14.158 1.00 97.25 173 ASN A O 1
ATOM 1392 N N . TYR A 1 174 ? 9.078 -5.205 -14.253 1.00 98.38 174 TYR A N 1
ATOM 1393 C CA . TYR A 1 174 ? 10.109 -4.164 -14.314 1.00 98.38 174 TYR A CA 1
ATOM 1394 C C . TYR A 1 174 ? 10.502 -3.709 -12.906 1.00 98.38 174 TYR A C 1
ATOM 1396 O O . TYR A 1 174 ? 11.675 -3.722 -12.533 1.00 98.38 174 TYR A O 1
ATOM 1404 N N . LYS A 1 175 ? 9.505 -3.330 -12.097 1.00 98.38 175 LYS A N 1
ATOM 1405 C CA . LYS A 1 175 ? 9.720 -2.919 -10.709 1.00 98.38 175 LYS A CA 1
ATOM 1406 C C . LYS A 1 175 ? 9.881 -4.159 -9.832 1.00 98.38 175 LYS A C 1
ATOM 1408 O O . LYS A 1 175 ? 8.899 -4.816 -9.499 1.00 98.38 175 LYS A O 1
ATOM 1413 N N . THR A 1 176 ? 11.119 -4.447 -9.447 1.00 98.38 176 THR A N 1
ATOM 1414 C CA . THR A 1 176 ? 11.503 -5.618 -8.635 1.00 98.38 176 THR A CA 1
ATOM 1415 C C . THR A 1 176 ? 11.791 -5.267 -7.172 1.00 98.38 176 THR A C 1
ATOM 1417 O O . THR A 1 176 ? 11.939 -6.159 -6.338 1.00 98.38 176 THR A O 1
ATOM 1420 N N . LEU A 1 177 ? 11.814 -3.972 -6.840 1.00 98.19 177 LEU A N 1
ATOM 1421 C CA . LEU A 1 177 ? 11.867 -3.461 -5.470 1.00 98.19 177 LEU A CA 1
ATOM 1422 C C . LEU A 1 177 ? 10.717 -2.482 -5.230 1.00 98.19 177 LEU A C 1
ATOM 1424 O O . LEU A 1 177 ? 10.639 -1.429 -5.868 1.00 98.19 177 LEU A O 1
ATOM 1428 N N . GLU A 1 178 ? 9.828 -2.803 -4.292 1.00 97.75 178 GLU A N 1
ATOM 1429 C CA . GLU A 1 178 ? 8.815 -1.871 -3.792 1.00 97.75 178 GLU A CA 1
ATOM 1430 C C . GLU A 1 178 ? 9.377 -1.039 -2.642 1.00 97.75 178 GLU A C 1
ATOM 1432 O O . GLU A 1 178 ? 10.061 -1.565 -1.772 1.00 97.75 178 GLU A O 1
ATOM 1437 N N . THR A 1 179 ? 9.096 0.265 -2.620 1.00 97.50 179 THR A N 1
ATOM 1438 C CA . THR A 1 179 ? 9.682 1.175 -1.621 1.00 97.50 179 THR A CA 1
ATOM 1439 C C . THR A 1 179 ? 8.633 2.020 -0.938 1.00 97.50 179 THR A C 1
ATOM 1441 O O . THR A 1 179 ? 7.813 2.645 -1.613 1.00 97.50 179 THR A O 1
ATOM 1444 N N . ARG A 1 180 ? 8.686 2.115 0.393 1.00 94.56 180 ARG A N 1
ATOM 1445 C CA . ARG A 1 180 ? 7.746 2.920 1.182 1.00 94.56 180 ARG A CA 1
ATOM 1446 C C . ARG A 1 180 ? 8.409 3.568 2.389 1.00 94.56 180 ARG A C 1
ATOM 1448 O O . ARG A 1 180 ? 9.337 3.033 2.974 1.00 94.56 180 ARG A O 1
ATOM 1455 N N . ASN A 1 181 ? 7.867 4.709 2.811 1.00 92.12 181 ASN A N 1
ATOM 1456 C CA . ASN A 1 181 ? 8.180 5.275 4.127 1.00 92.12 181 ASN A CA 1
ATOM 1457 C C . ASN A 1 181 ? 7.362 4.618 5.247 1.00 92.12 181 ASN A C 1
ATOM 1459 O O . ASN A 1 181 ? 7.741 4.693 6.408 1.00 92.12 181 ASN A O 1
ATOM 1463 N N . GLY A 1 182 ? 6.241 3.969 4.923 1.00 88.44 182 GLY A N 1
ATOM 1464 C CA . GLY A 1 182 ? 5.432 3.226 5.891 1.00 88.44 182 GLY A CA 1
ATOM 1465 C C . GLY A 1 182 ? 5.974 1.823 6.179 1.00 88.44 182 GLY A C 1
ATOM 1466 O O . GLY A 1 182 ? 6.852 1.327 5.481 1.00 88.44 182 GLY A O 1
ATOM 1467 N N . THR A 1 183 ? 5.398 1.157 7.177 1.00 87.38 183 THR A N 1
ATOM 1468 C CA . THR A 1 183 ? 5.830 -0.167 7.661 1.00 87.38 183 THR A CA 1
ATOM 1469 C C . THR A 1 183 ? 4.987 -1.325 7.123 1.00 87.38 183 THR A C 1
ATOM 1471 O O . THR A 1 183 ? 5.014 -2.407 7.688 1.00 87.38 183 THR A O 1
ATOM 1474 N N . MET A 1 184 ? 4.201 -1.135 6.059 1.00 87.38 184 MET A N 1
ATOM 1475 C CA . MET A 1 184 ? 3.133 -2.091 5.721 1.00 87.38 184 MET A CA 1
ATOM 1476 C C . MET A 1 184 ? 3.609 -3.513 5.390 1.00 87.38 184 MET A C 1
ATOM 1478 O O . MET A 1 184 ? 2.858 -4.446 5.638 1.00 87.38 184 MET A O 1
ATOM 1482 N N . PHE A 1 185 ? 4.821 -3.677 4.848 1.00 93.44 185 PHE A N 1
ATOM 1483 C CA . PHE A 1 185 ? 5.387 -4.993 4.530 1.00 93.44 185 PHE A CA 1
ATOM 1484 C C . PHE A 1 185 ? 6.272 -5.561 5.6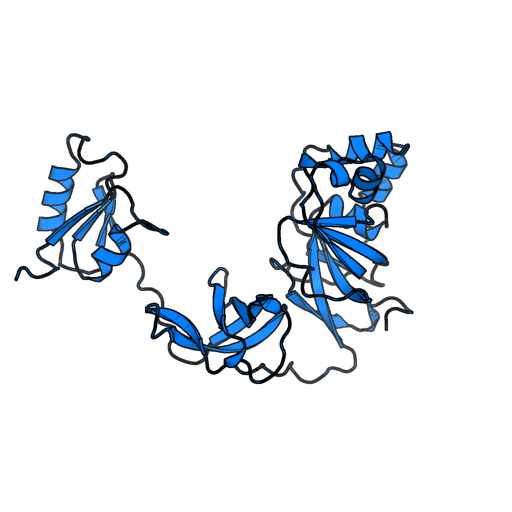48 1.00 93.44 185 PHE A C 1
ATOM 1486 O O . PHE A 1 185 ? 6.457 -6.768 5.704 1.00 93.44 185 PHE A O 1
ATOM 1493 N N . VAL A 1 186 ? 6.721 -4.726 6.594 1.00 89.88 186 VAL A N 1
ATOM 1494 C CA . VAL A 1 186 ? 7.630 -5.111 7.694 1.00 89.88 186 VAL A CA 1
ATOM 1495 C C . VAL A 1 186 ? 7.124 -6.308 8.519 1.00 89.88 186 VAL A C 1
ATOM 1497 O O . VAL A 1 186 ? 7.935 -7.161 8.863 1.00 89.88 186 VAL A O 1
ATOM 1500 N N . PRO A 1 187 ? 5.817 -6.444 8.834 1.00 88.06 187 PRO A N 1
ATOM 1501 C CA . PRO A 1 187 ? 5.332 -7.589 9.606 1.00 88.06 187 PRO A CA 1
ATOM 1502 C C . PRO A 1 187 ? 5.369 -8.931 8.863 1.00 88.06 187 PRO A C 1
ATOM 1504 O O . PRO A 1 187 ? 5.087 -9.961 9.475 1.00 88.06 187 PRO A O 1
ATOM 1507 N N . TYR A 1 188 ? 5.632 -8.940 7.554 1.00 90.25 188 TYR A N 1
ATOM 1508 C CA . TYR A 1 188 ? 5.498 -10.124 6.714 1.00 90.25 188 TYR A CA 1
ATOM 1509 C C . TYR A 1 188 ? 6.862 -10.705 6.359 1.00 90.25 188 TYR A C 1
ATOM 1511 O O . TYR A 1 188 ? 7.770 -10.005 5.926 1.00 90.25 188 TYR A O 1
ATOM 1519 N N . LYS A 1 189 ? 6.990 -12.021 6.532 1.00 90.44 189 LYS A N 1
ATOM 1520 C CA . LYS A 1 189 ? 8.207 -12.758 6.185 1.00 90.44 189 LYS A CA 1
ATOM 1521 C C . LYS A 1 189 ? 8.334 -12.919 4.668 1.00 90.44 189 LYS A C 1
ATOM 1523 O O . LYS A 1 189 ? 7.325 -12.980 3.960 1.00 90.44 189 LYS A O 1
ATOM 1528 N N . SER A 1 190 ? 9.572 -13.090 4.204 1.00 96.50 190 SER A N 1
ATOM 1529 C CA . SER A 1 190 ? 9.865 -13.546 2.841 1.00 96.50 190 SER A CA 1
ATOM 1530 C C . SER A 1 190 ? 9.041 -14.797 2.505 1.00 96.50 190 SER A C 1
ATOM 1532 O O . SER A 1 190 ? 8.902 -15.703 3.330 1.00 96.50 190 SER A O 1
ATOM 1534 N N . GLY A 1 191 ? 8.446 -14.820 1.312 1.00 95.88 191 GLY A N 1
ATOM 1535 C CA . GLY A 1 191 ? 7.491 -15.845 0.883 1.00 95.88 191 GLY A CA 1
ATOM 1536 C C . GLY A 1 191 ? 6.017 -15.473 1.088 1.00 95.88 191 GLY A C 1
ATOM 1537 O O . GLY A 1 191 ? 5.132 -16.195 0.624 1.00 95.88 191 GLY A O 1
ATOM 1538 N N . ALA A 1 192 ? 5.712 -14.355 1.757 1.00 95.62 192 ALA A N 1
ATOM 1539 C CA . ALA A 1 192 ? 4.335 -13.896 1.908 1.00 95.62 192 ALA A CA 1
ATOM 1540 C C . ALA A 1 192 ? 3.727 -13.476 0.556 1.00 95.62 192 ALA A C 1
ATOM 1542 O O . ALA A 1 192 ? 4.340 -12.751 -0.230 1.00 95.62 192 ALA A O 1
ATOM 1543 N N . LYS A 1 193 ? 2.490 -13.923 0.306 1.00 97.31 193 LYS A N 1
ATOM 1544 C CA . LYS A 1 193 ? 1.765 -13.690 -0.950 1.00 97.31 193 LYS A CA 1
ATOM 1545 C C . LYS A 1 193 ? 0.730 -12.577 -0.814 1.00 97.31 193 LYS A C 1
ATOM 1547 O O . LYS A 1 193 ? 0.017 -12.508 0.194 1.00 97.31 193 LYS A O 1
ATOM 1552 N N . PHE A 1 194 ? 0.621 -11.754 -1.854 1.00 97.94 194 PHE A N 1
ATOM 1553 C CA . PHE A 1 194 ? -0.317 -10.637 -1.942 1.00 97.94 194 PHE A CA 1
ATOM 1554 C C . PHE A 1 194 ? -0.926 -10.540 -3.334 1.00 97.94 194 PHE A C 1
ATOM 1556 O O . PHE A 1 194 ? -0.263 -10.813 -4.329 1.00 97.94 194 PHE A O 1
ATOM 1563 N N . LEU A 1 195 ? -2.165 -10.072 -3.412 1.00 98.38 195 LEU A N 1
ATOM 1564 C CA . LEU A 1 195 ? -2.724 -9.542 -4.644 1.00 98.38 195 LEU A CA 1
ATOM 1565 C C . LEU A 1 195 ? -2.301 -8.081 -4.819 1.00 98.38 195 LEU A C 1
ATOM 1567 O O . LEU A 1 195 ? -2.357 -7.280 -3.880 1.00 98.38 195 LEU A O 1
ATOM 1571 N N . LEU A 1 196 ? -1.937 -7.732 -6.047 1.00 98.56 196 LEU A N 1
ATOM 1572 C CA . LEU A 1 196 ? -1.736 -6.362 -6.490 1.00 98.56 196 LEU A CA 1
ATOM 1573 C C . LEU A 1 196 ? -3.066 -5.790 -6.975 1.00 98.56 196 LEU A C 1
ATOM 1575 O O . LEU A 1 196 ? -3.560 -6.175 -8.035 1.00 98.56 196 LEU A O 1
ATOM 1579 N N . HIS A 1 197 ? -3.613 -4.831 -6.235 1.00 98.56 197 HIS A N 1
ATOM 1580 C CA . HIS A 1 197 ? -4.731 -4.005 -6.676 1.00 98.56 197 HIS A CA 1
ATOM 1581 C C . HIS A 1 197 ? -4.236 -2.715 -7.342 1.00 98.56 197 HIS A C 1
ATOM 1583 O O . HIS A 1 197 ? -3.368 -2.016 -6.814 1.00 98.56 197 HIS A O 1
ATOM 1589 N N . VAL A 1 198 ? -4.831 -2.352 -8.478 1.00 98.31 198 VAL A N 1
ATOM 1590 C CA . VAL A 1 198 ? -4.509 -1.117 -9.201 1.00 98.31 198 VAL A CA 1
ATOM 1591 C C . VAL A 1 198 ? -5.417 0.008 -8.723 1.00 98.31 198 VAL A C 1
ATOM 1593 O O . VAL A 1 198 ? -6.627 -0.012 -8.925 1.00 98.31 198 VAL A O 1
ATOM 1596 N N . GLY A 1 199 ? -4.845 1.040 -8.117 1.00 95.44 199 GLY A N 1
ATOM 1597 C CA . GLY A 1 199 ? -5.588 2.211 -7.674 1.00 95.44 199 GLY A CA 1
ATOM 1598 C C . GLY A 1 199 ? -6.193 3.020 -8.829 1.00 95.44 199 GLY A C 1
ATOM 1599 O O . GLY A 1 199 ? -5.699 3.045 -9.960 1.00 95.44 199 GLY A O 1
ATOM 1600 N N . LYS A 1 200 ? -7.281 3.739 -8.530 1.00 93.50 200 LYS A N 1
ATOM 1601 C CA . LYS A 1 200 ? -8.003 4.566 -9.516 1.00 93.50 200 LYS A CA 1
ATOM 1602 C C . LYS A 1 200 ? -7.218 5.796 -9.982 1.00 93.50 200 LYS A C 1
ATOM 1604 O O . LYS A 1 200 ? -7.548 6.361 -11.016 1.00 93.50 200 LYS A O 1
ATOM 1609 N N . ARG A 1 201 ? -6.183 6.209 -9.243 1.00 92.75 201 ARG A N 1
ATOM 1610 C CA . ARG A 1 201 ? -5.404 7.428 -9.511 1.00 92.75 201 ARG A CA 1
ATOM 1611 C C . ARG A 1 201 ? -4.094 7.116 -10.224 1.00 92.75 201 ARG A C 1
ATOM 1613 O O . ARG A 1 201 ? -3.570 6.005 -10.143 1.00 92.75 201 ARG A O 1
ATOM 1620 N N . THR A 1 202 ? -3.549 8.109 -10.911 1.00 92.81 202 THR A N 1
ATOM 1621 C CA . THR A 1 202 ? -2.152 8.096 -11.358 1.00 92.81 202 THR A CA 1
ATOM 1622 C C . THR A 1 202 ? -1.285 8.688 -10.252 1.00 92.81 202 THR A C 1
ATOM 1624 O O . THR A 1 202 ? -1.674 9.661 -9.609 1.00 92.81 202 THR A O 1
ATOM 1627 N N . TYR A 1 203 ? -0.149 8.060 -9.984 1.00 92.38 203 TYR A N 1
ATOM 1628 C CA . TYR A 1 203 ? 0.845 8.544 -9.048 1.00 92.38 203 TYR A CA 1
ATOM 1629 C C . TYR A 1 203 ? 1.551 9.767 -9.657 1.00 92.38 203 TYR A C 1
ATOM 1631 O O . TYR A 1 203 ? 1.983 9.691 -10.807 1.00 92.38 203 TYR A O 1
ATOM 1639 N N . PRO A 1 204 ? 1.651 10.890 -8.930 1.00 92.88 204 PRO A N 1
ATOM 1640 C CA . PRO A 1 204 ? 2.156 12.144 -9.476 1.00 92.88 204 PRO A CA 1
ATOM 1641 C C . PRO A 1 204 ? 3.689 12.220 -9.381 1.00 92.88 204 PRO A C 1
ATOM 1643 O O . PRO A 1 204 ? 4.220 13.062 -8.671 1.00 92.88 204 PRO A O 1
ATOM 1646 N N . ASP A 1 205 ? 4.419 11.348 -10.080 1.00 92.06 205 ASP A N 1
ATOM 1647 C CA . ASP A 1 205 ? 5.895 11.375 -10.070 1.00 92.06 205 ASP A CA 1
ATOM 1648 C C . ASP A 1 205 ? 6.507 12.350 -11.093 1.00 92.06 205 ASP A C 1
ATOM 1650 O O . ASP A 1 205 ? 7.711 12.324 -11.333 1.00 92.06 205 ASP A O 1
ATOM 1654 N N . GLY A 1 206 ? 5.686 13.159 -11.768 1.00 92.88 206 GLY A N 1
ATOM 1655 C CA . GLY A 1 206 ? 6.157 14.079 -12.805 1.00 92.88 206 GLY A CA 1
ATOM 1656 C C . GLY A 1 206 ? 6.807 13.379 -14.003 1.00 92.88 206 GLY A C 1
ATOM 1657 O O . GLY A 1 206 ? 7.596 14.001 -14.702 1.00 92.88 206 GLY A O 1
ATOM 1658 N N . ASN A 1 207 ? 6.497 12.097 -14.239 1.00 94.31 207 ASN A N 1
ATOM 1659 C CA . ASN A 1 207 ? 7.139 11.252 -15.247 1.00 94.31 207 ASN A CA 1
ATOM 1660 C C . ASN A 1 207 ? 8.639 10.984 -15.026 1.00 94.31 207 ASN A C 1
ATOM 1662 O O . ASN A 1 207 ? 9.298 10.484 -15.937 1.00 94.31 207 ASN A O 1
ATOM 1666 N N . ARG A 1 208 ? 9.175 11.229 -13.825 1.00 95.50 208 ARG A N 1
ATOM 1667 C CA . ARG A 1 208 ? 10.583 10.954 -13.490 1.00 95.50 208 ARG A CA 1
ATOM 1668 C C . ARG A 1 208 ? 10.952 9.474 -13.650 1.00 95.50 208 ARG A C 1
ATOM 1670 O O . ARG A 1 208 ? 12.086 9.163 -14.004 1.00 95.50 208 ARG A O 1
ATOM 1677 N N . HIS A 1 209 ? 9.991 8.554 -13.503 1.00 96.56 209 HIS A N 1
ATOM 1678 C CA . HIS A 1 209 ? 10.181 7.135 -13.837 1.00 96.56 209 HIS A CA 1
ATOM 1679 C C . HIS A 1 209 ? 10.660 6.913 -15.282 1.00 96.56 209 HIS A C 1
ATOM 1681 O O . HIS A 1 209 ? 11.416 5.979 -15.535 1.00 96.56 209 HIS A O 1
ATOM 1687 N N . LEU A 1 210 ? 10.253 7.760 -16.239 1.00 97.81 210 LEU A N 1
ATOM 1688 C CA . LEU A 1 210 ? 10.659 7.636 -17.641 1.00 97.81 210 LEU A CA 1
ATOM 1689 C C . LEU A 1 210 ? 12.160 7.849 -17.818 1.00 97.81 210 LEU A C 1
ATOM 1691 O O . LEU A 1 210 ? 12.781 7.143 -18.604 1.00 97.81 210 LEU A O 1
ATOM 1695 N N . GLU A 1 211 ? 12.740 8.802 -17.093 1.00 97.44 211 GLU A N 1
ATOM 1696 C CA . GLU A 1 211 ? 14.172 9.103 -17.157 1.00 97.44 211 GLU A CA 1
ATOM 1697 C C . GLU A 1 211 ? 14.998 7.921 -16.645 1.00 97.44 211 GLU A C 1
ATOM 1699 O O . GLU A 1 211 ? 15.942 7.499 -17.309 1.00 97.44 211 GLU A O 1
ATOM 1704 N N . ILE A 1 212 ? 14.580 7.327 -15.521 1.00 97.31 212 ILE A N 1
ATOM 1705 C CA . ILE A 1 212 ? 15.190 6.113 -14.959 1.00 97.31 212 ILE A CA 1
ATOM 1706 C C . ILE A 1 212 ? 15.088 4.933 -15.933 1.00 97.31 212 ILE A C 1
ATOM 1708 O O . ILE A 1 212 ? 16.052 4.199 -16.137 1.00 97.31 212 ILE A O 1
ATOM 1712 N N . MET A 1 213 ? 13.926 4.740 -16.559 1.00 98.06 213 MET A N 1
ATOM 1713 C CA . MET A 1 213 ? 13.733 3.658 -17.528 1.00 98.06 213 MET A CA 1
ATOM 1714 C C . MET A 1 213 ? 14.606 3.844 -18.777 1.00 98.06 213 MET A C 1
ATOM 1716 O O . MET A 1 213 ? 15.209 2.884 -19.256 1.00 98.06 213 MET A O 1
ATOM 1720 N N . LYS A 1 214 ? 14.709 5.078 -19.287 1.00 97.69 214 LYS A N 1
ATOM 1721 C CA . LYS A 1 214 ? 15.556 5.417 -20.440 1.00 97.69 214 LYS A CA 1
ATOM 1722 C C . LYS A 1 214 ? 17.041 5.291 -20.121 1.00 97.69 214 LYS A C 1
ATOM 1724 O O . LYS A 1 214 ? 17.787 4.778 -20.948 1.00 97.69 214 LYS A O 1
ATOM 1729 N N . SER A 1 215 ? 17.475 5.702 -18.929 1.00 95.38 215 SER A N 1
ATOM 1730 C CA . SER A 1 215 ? 18.869 5.528 -18.495 1.00 95.38 215 SER A CA 1
ATOM 1731 C C . SER A 1 215 ? 19.237 4.052 -18.305 1.00 95.38 215 SER A C 1
ATOM 1733 O O . SER A 1 215 ? 20.393 3.681 -18.485 1.00 95.38 215 SER A O 1
ATOM 1735 N N . GLY A 1 216 ? 18.247 3.195 -18.029 1.00 93.94 216 GLY A N 1
ATOM 1736 C CA . GLY A 1 216 ? 18.362 1.735 -18.082 1.00 93.94 216 GLY A CA 1
ATOM 1737 C C . GLY A 1 216 ? 18.401 1.135 -19.494 1.00 93.94 216 GLY A C 1
ATOM 1738 O O . GLY A 1 216 ? 18.483 -0.083 -19.623 1.00 93.94 216 GLY A O 1
ATOM 1739 N N . GLY A 1 217 ? 18.343 1.956 -20.548 1.00 96.31 217 GLY A N 1
ATOM 1740 C CA . GLY A 1 217 ? 18.451 1.527 -21.944 1.00 96.31 217 GLY A CA 1
ATOM 1741 C C . GLY A 1 217 ? 17.132 1.138 -22.616 1.00 96.31 217 GLY A C 1
ATOM 1742 O O . GLY A 1 217 ? 17.162 0.619 -23.729 1.00 96.31 217 GLY A O 1
ATOM 1743 N N . LEU A 1 218 ? 15.979 1.377 -21.981 1.00 97.81 218 LEU A N 1
ATOM 1744 C CA . LEU A 1 218 ? 14.682 1.045 -22.574 1.00 97.81 218 LEU A CA 1
ATOM 1745 C C . LEU A 1 218 ? 14.251 2.059 -23.637 1.00 97.81 218 LEU A C 1
ATOM 1747 O O . LEU A 1 218 ? 14.323 3.275 -23.446 1.00 97.81 218 LEU A O 1
ATOM 1751 N N . THR A 1 219 ? 13.710 1.544 -24.736 1.00 98.25 219 THR A N 1
ATOM 1752 C CA . THR A 1 219 ? 13.074 2.343 -25.788 1.00 98.25 219 THR A CA 1
ATOM 1753 C C . THR A 1 219 ? 11.695 2.845 -25.357 1.00 98.25 219 THR A C 1
ATOM 1755 O O . THR A 1 219 ? 11.019 2.237 -24.523 1.00 98.25 219 THR A O 1
ATOM 1758 N N . ASP A 1 220 ? 11.197 3.913 -25.990 1.00 97.88 220 ASP A N 1
ATOM 1759 C CA . ASP A 1 220 ? 9.847 4.427 -25.712 1.00 97.88 220 ASP A CA 1
ATOM 1760 C C . ASP A 1 220 ? 8.756 3.358 -25.921 1.00 97.88 220 ASP A C 1
ATOM 1762 O O . ASP A 1 220 ? 7.788 3.298 -25.162 1.00 97.88 220 ASP A O 1
ATOM 1766 N N . LYS A 1 221 ? 8.927 2.462 -26.904 1.00 98.12 221 LYS A N 1
ATOM 1767 C CA . LYS A 1 221 ? 7.989 1.357 -27.165 1.00 98.12 221 LYS A CA 1
ATOM 1768 C C . LYS A 1 221 ? 7.974 0.339 -26.022 1.00 98.12 221 LYS A C 1
ATOM 1770 O O . LYS A 1 221 ? 6.902 -0.114 -25.618 1.00 98.12 221 LYS A O 1
ATOM 1775 N N . GLU A 1 222 ? 9.139 -0.016 -25.487 1.00 98.25 222 GLU A N 1
ATOM 1776 C CA . GLU A 1 222 ? 9.246 -0.920 -24.337 1.00 98.25 222 GLU A CA 1
ATOM 1777 C C . GLU A 1 222 ? 8.672 -0.285 -23.075 1.00 98.25 222 GLU A C 1
ATOM 1779 O O . GLU A 1 222 ? 7.923 -0.938 -22.350 1.00 98.25 222 GLU A O 1
ATOM 1784 N N . ILE A 1 223 ? 8.949 1.002 -22.852 1.00 98.38 223 ILE A N 1
ATOM 1785 C CA . ILE A 1 223 ? 8.405 1.759 -21.725 1.00 98.38 223 ILE A CA 1
ATOM 1786 C C . ILE A 1 223 ? 6.876 1.805 -21.789 1.00 98.38 223 ILE A C 1
ATOM 1788 O O . ILE A 1 223 ? 6.212 1.527 -20.790 1.00 98.38 223 ILE A O 1
ATOM 1792 N N . GLN A 1 224 ? 6.299 2.098 -22.958 1.00 97.81 224 GLN A N 1
ATOM 1793 C CA . GLN A 1 224 ? 4.844 2.096 -23.126 1.00 97.81 224 GLN A CA 1
ATOM 1794 C C . GLN A 1 224 ? 4.235 0.722 -22.842 1.00 97.81 224 GLN A C 1
ATOM 1796 O O . GLN A 1 224 ? 3.214 0.634 -22.158 1.00 97.81 224 GLN A O 1
ATOM 1801 N N . ARG A 1 225 ? 4.888 -0.360 -23.288 1.00 98.06 225 ARG A N 1
ATOM 1802 C CA . ARG A 1 225 ? 4.460 -1.728 -22.970 1.00 98.06 225 ARG A CA 1
ATOM 1803 C C . ARG A 1 225 ? 4.487 -1.988 -21.462 1.00 98.06 225 ARG A C 1
ATOM 1805 O O . ARG A 1 225 ? 3.496 -2.458 -20.918 1.00 98.06 225 ARG A O 1
ATOM 1812 N N . LEU A 1 226 ? 5.584 -1.654 -20.782 1.00 98.31 226 LEU A N 1
ATOM 1813 C CA . LEU A 1 226 ? 5.765 -1.905 -19.346 1.00 98.31 226 LEU A CA 1
ATOM 1814 C C . LEU A 1 226 ? 4.821 -1.082 -18.458 1.00 98.31 226 LEU A C 1
ATOM 18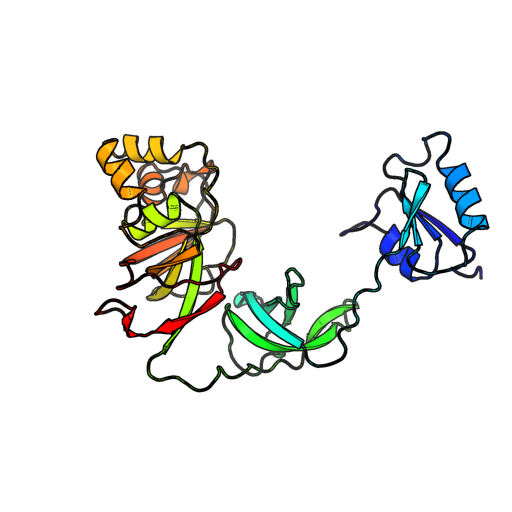16 O O . LEU A 1 226 ? 4.464 -1.521 -17.367 1.00 98.31 226 LEU A O 1
ATOM 1820 N N . LYS A 1 227 ? 4.393 0.096 -18.916 1.00 97.50 227 LYS A N 1
ATOM 1821 C CA . LYS A 1 227 ? 3.439 0.960 -18.203 1.00 97.50 227 LYS A CA 1
ATOM 1822 C C . LYS A 1 227 ? 1.971 0.608 -18.459 1.00 97.50 227 LYS A C 1
ATOM 1824 O O . LYS A 1 227 ? 1.093 1.209 -17.841 1.00 97.50 227 LYS A O 1
ATOM 1829 N N . SER A 1 228 ? 1.700 -0.326 -19.367 1.00 97.56 228 SER A N 1
ATOM 1830 C CA . SER A 1 228 ? 0.345 -0.710 -19.762 1.00 97.56 228 SER A CA 1
ATOM 1831 C C . SER A 1 228 ? -0.080 -2.010 -19.086 1.00 97.56 228 SER A C 1
ATOM 1833 O O . SER A 1 228 ? 0.736 -2.900 -18.856 1.00 97.56 228 SER A O 1
ATOM 1835 N N . LEU A 1 229 ? -1.371 -2.125 -18.774 1.00 98.00 229 LEU A N 1
ATOM 1836 C CA . LEU A 1 229 ? -1.973 -3.394 -18.362 1.00 98.00 229 LEU A CA 1
ATOM 1837 C C . LEU A 1 229 ? -2.450 -4.172 -19.603 1.00 98.00 229 LEU A C 1
ATOM 1839 O O . LEU A 1 229 ? -2.783 -3.543 -20.613 1.00 98.00 229 LEU A O 1
ATOM 1843 N N . PRO A 1 230 ? -2.511 -5.515 -19.550 1.00 97.38 230 PRO A N 1
ATOM 1844 C CA . PRO A 1 230 ? -3.118 -6.324 -20.600 1.00 97.38 230 PRO A CA 1
ATOM 1845 C C . PRO A 1 230 ? -4.599 -5.984 -20.800 1.00 97.38 230 PRO A C 1
ATOM 1847 O O . PRO A 1 230 ? -5.265 -5.467 -19.902 1.00 97.38 230 PRO A O 1
ATOM 1850 N N . SER A 1 231 ? -5.135 -6.324 -21.973 1.00 96.69 231 SER A N 1
ATOM 1851 C CA . SER A 1 231 ? -6.556 -6.117 -22.272 1.00 96.69 231 SER A CA 1
ATOM 1852 C C . SER A 1 231 ? -7.449 -6.810 -21.235 1.00 96.69 231 SER A C 1
ATOM 1854 O O . SER A 1 231 ? -7.179 -7.940 -20.831 1.00 96.69 231 SER A O 1
ATOM 1856 N N . GLY A 1 232 ? -8.496 -6.117 -20.784 1.00 96.25 232 GLY A N 1
ATOM 1857 C CA . GLY A 1 232 ? -9.394 -6.564 -19.716 1.00 96.25 232 GLY A CA 1
ATOM 1858 C C . GLY A 1 232 ? -8.929 -6.224 -18.295 1.00 96.25 232 GLY A C 1
ATOM 1859 O O . GLY A 1 232 ? -9.763 -6.185 -17.395 1.00 96.25 232 GLY A O 1
ATOM 1860 N N . PHE A 1 233 ? -7.645 -5.922 -18.072 1.00 98.06 233 PHE A N 1
ATOM 1861 C CA . PHE A 1 233 ? -7.128 -5.533 -16.758 1.00 98.06 233 PHE A CA 1
ATOM 1862 C C . PHE A 1 233 ? -7.154 -4.014 -16.597 1.00 98.06 233 PHE A C 1
ATOM 1864 O O . PHE A 1 233 ? -6.493 -3.277 -17.327 1.00 98.06 233 PHE A O 1
ATOM 1871 N N . GLU A 1 234 ? -7.890 -3.537 -15.596 1.00 96.50 234 GLU A N 1
ATOM 1872 C CA . GLU A 1 234 ? -8.151 -2.110 -15.419 1.00 96.50 234 GLU A CA 1
ATOM 1873 C C . GLU A 1 234 ? -7.856 -1.625 -13.995 1.00 96.50 234 GLU A C 1
ATOM 1875 O O . GLU A 1 234 ? -7.550 -2.377 -13.067 1.00 96.50 234 GLU A O 1
ATOM 1880 N N . ARG A 1 235 ? -7.961 -0.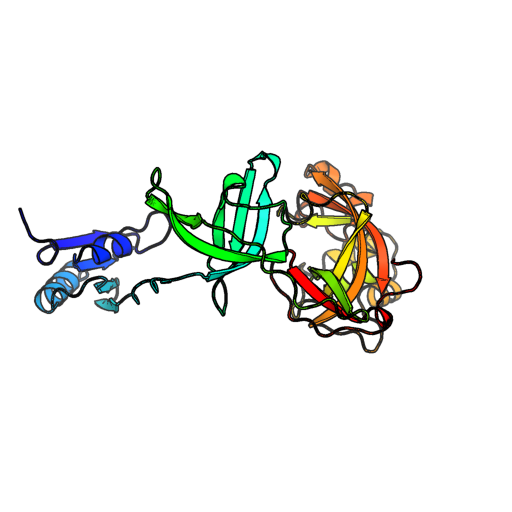308 -13.811 1.00 96.94 235 ARG A N 1
ATOM 1881 C CA . ARG A 1 235 ? -7.925 0.323 -12.490 1.00 96.94 235 ARG A CA 1
ATOM 1882 C C . ARG A 1 235 ? -9.137 -0.114 -11.660 1.00 96.94 235 ARG A C 1
ATOM 1884 O O . ARG A 1 235 ? -10.236 -0.267 -12.177 1.00 96.94 235 ARG A O 1
ATOM 1891 N N . GLY A 1 236 ? -8.963 -0.220 -10.347 1.00 95.62 236 GLY A N 1
ATOM 1892 C CA . GLY A 1 236 ? -9.993 -0.700 -9.422 1.00 95.62 236 GLY A CA 1
ATOM 1893 C C . GLY A 1 236 ? -10.120 -2.226 -9.372 1.00 95.62 236 GLY A C 1
ATOM 1894 O O . GLY A 1 236 ? -11.132 -2.737 -8.895 1.00 95.62 236 GLY A O 1
ATOM 1895 N N . MET A 1 237 ? -9.130 -2.951 -9.898 1.00 97.81 237 MET A N 1
ATOM 1896 C CA . MET A 1 237 ? -9.098 -4.411 -9.918 1.00 97.81 237 MET A CA 1
ATOM 1897 C C . MET A 1 237 ? -7.817 -4.926 -9.265 1.00 97.81 237 MET A C 1
ATOM 1899 O O . MET A 1 237 ? -6.770 -4.278 -9.337 1.00 97.81 237 MET A O 1
ATOM 1903 N N . ALA A 1 238 ? -7.889 -6.103 -8.647 1.00 98.19 238 ALA A N 1
ATOM 1904 C CA . ALA A 1 238 ? -6.718 -6.945 -8.471 1.00 98.19 238 ALA A CA 1
ATOM 1905 C C . ALA A 1 238 ? -6.329 -7.545 -9.822 1.00 98.19 238 ALA A C 1
ATOM 1907 O O . ALA A 1 238 ? -7.172 -8.112 -10.520 1.00 98.19 238 ALA A O 1
ATOM 1908 N N . VAL A 1 239 ? -5.060 -7.376 -10.187 1.00 98.56 239 VAL A N 1
ATOM 1909 C CA . VAL A 1 239 ? -4.546 -7.712 -11.522 1.00 98.56 239 VAL A CA 1
ATOM 1910 C C . VAL A 1 239 ? -3.473 -8.788 -11.495 1.00 98.56 239 VAL A C 1
ATOM 1912 O O . VAL A 1 239 ? -3.334 -9.523 -12.463 1.00 98.56 239 VAL A O 1
ATOM 1915 N N . ALA A 1 240 ? -2.731 -8.900 -10.397 1.00 98.50 240 ALA A N 1
ATOM 1916 C CA . ALA A 1 240 ? -1.624 -9.835 -10.268 1.00 98.50 240 ALA A CA 1
ATOM 1917 C C . ALA A 1 240 ? -1.561 -10.413 -8.855 1.00 98.50 240 ALA A C 1
ATOM 1919 O O . ALA A 1 240 ? -2.087 -9.825 -7.908 1.00 98.50 240 ALA A O 1
ATOM 1920 N N . ILE A 1 241 ? -0.887 -11.547 -8.723 1.00 98.56 241 ILE A N 1
ATOM 1921 C CA . ILE A 1 241 ? -0.421 -12.103 -7.458 1.00 98.56 241 ILE A CA 1
ATOM 1922 C C . ILE A 1 241 ? 1.102 -11.964 -7.402 1.00 98.56 241 ILE A C 1
ATOM 1924 O O . ILE A 1 241 ? 1.782 -12.126 -8.412 1.00 98.56 241 ILE A O 1
ATOM 1928 N N . LEU A 1 242 ? 1.641 -11.631 -6.234 1.00 98.31 242 LEU A N 1
ATOM 1929 C CA . LEU A 1 242 ? 3.075 -11.513 -5.999 1.00 98.31 242 LEU A CA 1
ATOM 1930 C C . LEU A 1 242 ? 3.501 -12.208 -4.709 1.00 98.31 242 LEU A C 1
ATOM 1932 O O . LEU A 1 242 ? 2.714 -12.353 -3.773 1.00 98.31 242 LEU A O 1
ATOM 1936 N N . GLU A 1 243 ? 4.767 -12.600 -4.667 1.00 98.25 243 GLU A N 1
ATOM 1937 C CA . GLU A 1 243 ? 5.464 -13.087 -3.483 1.00 98.25 243 GLU A CA 1
ATOM 1938 C C . GLU A 1 243 ? 6.560 -12.085 -3.123 1.00 98.25 243 GLU A C 1
ATOM 1940 O O . GLU A 1 243 ? 7.406 -11.763 -3.963 1.00 98.25 243 GLU A O 1
ATOM 1945 N N . ILE A 1 244 ? 6.543 -11.583 -1.888 1.00 98.31 244 ILE A N 1
ATOM 1946 C CA . ILE A 1 244 ? 7.574 -10.655 -1.410 1.00 98.31 244 ILE A CA 1
ATOM 1947 C C . ILE A 1 244 ? 8.780 -11.409 -0.841 1.00 98.31 244 ILE A C 1
ATOM 1949 O O . ILE A 1 244 ? 8.654 -12.537 -0.356 1.00 98.31 244 ILE A O 1
ATOM 1953 N N . GLY A 1 245 ? 9.949 -10.781 -0.901 1.00 98.19 245 GLY A N 1
ATOM 1954 C CA . GLY A 1 245 ? 11.159 -11.199 -0.201 1.00 98.19 245 GLY A CA 1
ATOM 1955 C C . GLY A 1 245 ? 11.347 -10.425 1.095 1.00 98.19 245 GLY A C 1
ATOM 1956 O O . GLY A 1 245 ? 10.374 -10.141 1.795 1.00 98.19 245 GLY A O 1
ATOM 1957 N N . GLU A 1 246 ? 12.594 -10.119 1.435 1.00 97.25 246 GLU A N 1
ATOM 1958 C CA . GLU A 1 246 ? 12.886 -9.366 2.653 1.00 97.25 246 GLU A CA 1
ATOM 1959 C C . GLU A 1 246 ? 12.467 -7.895 2.527 1.00 97.25 246 GLU A C 1
ATOM 1961 O O . GLU A 1 246 ? 12.525 -7.288 1.451 1.00 97.25 246 GLU A O 1
ATOM 1966 N N . THR A 1 247 ? 12.041 -7.322 3.656 1.00 97.62 247 THR A N 1
ATOM 1967 C CA . THR A 1 247 ? 11.829 -5.883 3.816 1.00 97.62 247 THR A CA 1
ATOM 1968 C C . THR A 1 247 ? 12.927 -5.326 4.712 1.00 97.62 247 THR A C 1
ATOM 1970 O O . THR A 1 247 ? 13.056 -5.753 5.858 1.00 97.62 247 THR A O 1
ATOM 1973 N N . TYR A 1 248 ? 13.679 -4.346 4.218 1.00 97.31 248 TYR A N 1
ATOM 1974 C CA . TYR A 1 248 ? 14.818 -3.754 4.921 1.00 97.31 248 TYR A CA 1
ATOM 1975 C C . TYR A 1 248 ? 14.853 -2.229 4.763 1.00 97.31 248 TYR A C 1
ATOM 1977 O O . TYR A 1 248 ? 14.236 -1.656 3.859 1.00 97.31 248 TYR A O 1
ATOM 1985 N N . GLU A 1 249 ? 15.533 -1.553 5.688 1.00 97.62 249 GLU A N 1
ATOM 1986 C CA . GLU A 1 249 ? 15.734 -0.104 5.628 1.00 97.62 249 GLU A CA 1
ATOM 1987 C C . GLU A 1 249 ? 16.923 0.244 4.731 1.00 97.62 249 GLU A C 1
ATOM 1989 O O . GLU A 1 249 ? 17.863 -0.530 4.594 1.00 97.62 249 GLU A O 1
ATOM 1994 N N . THR A 1 250 ? 16.855 1.415 4.107 1.00 97.62 250 THR A N 1
ATOM 1995 C CA . THR A 1 250 ? 17.857 1.927 3.173 1.00 97.62 250 THR A CA 1
ATOM 1996 C C . THR A 1 250 ? 18.182 3.369 3.519 1.00 97.62 250 THR A C 1
ATOM 1998 O O . THR A 1 250 ? 17.301 4.183 3.829 1.00 97.62 250 THR A O 1
ATOM 2001 N N . THR A 1 251 ? 19.453 3.717 3.417 1.00 98.12 251 THR A N 1
ATOM 2002 C CA . THR A 1 251 ? 19.933 5.095 3.415 1.00 98.12 251 THR A CA 1
ATOM 2003 C C . THR A 1 251 ? 19.566 5.789 2.102 1.00 98.12 251 THR A C 1
ATOM 2005 O O . THR A 1 251 ? 19.141 5.155 1.133 1.00 98.12 251 THR A O 1
ATOM 2008 N N . LEU A 1 252 ? 19.678 7.122 2.062 1.00 97.94 252 LEU A N 1
ATOM 2009 C CA . LEU A 1 252 ? 19.475 7.866 0.815 1.00 97.94 252 LEU A CA 1
ATOM 2010 C C . LEU A 1 252 ? 20.546 7.518 -0.222 1.00 97.94 252 LEU A C 1
ATOM 2012 O O . LEU A 1 252 ? 20.229 7.468 -1.405 1.00 97.94 252 LEU A O 1
ATOM 2016 N N . GLU A 1 253 ? 21.777 7.275 0.220 1.00 98.25 253 GLU A N 1
ATOM 2017 C CA . GLU A 1 253 ? 22.894 6.891 -0.641 1.00 98.25 253 GLU A CA 1
ATOM 2018 C C . GLU A 1 253 ? 22.618 5.555 -1.339 1.00 98.25 253 GLU A C 1
ATOM 2020 O O . GLU A 1 253 ? 22.618 5.506 -2.566 1.00 98.25 253 GLU A O 1
ATOM 2025 N N . GLU A 1 254 ? 22.249 4.512 -0.586 1.00 98.00 254 GLU A N 1
ATOM 2026 C CA . GLU A 1 254 ? 21.943 3.185 -1.143 1.00 98.00 254 GLU A CA 1
ATOM 2027 C C . GLU A 1 254 ? 20.819 3.237 -2.181 1.00 98.00 254 GLU A C 1
ATOM 2029 O O . GLU A 1 254 ? 20.973 2.741 -3.294 1.00 98.00 254 GLU A O 1
ATOM 2034 N N . ARG A 1 255 ? 19.694 3.895 -1.869 1.00 97.19 255 ARG A N 1
ATOM 2035 C CA . ARG A 1 255 ? 18.578 4.021 -2.826 1.00 97.19 255 ARG A CA 1
ATOM 2036 C C . ARG A 1 255 ? 18.832 5.043 -3.938 1.00 97.19 255 ARG A C 1
ATOM 2038 O O . ARG A 1 255 ? 18.017 5.167 -4.851 1.00 97.19 255 ARG A O 1
ATOM 2045 N N . SER A 1 256 ? 19.942 5.779 -3.874 1.00 97.75 256 SER A N 1
ATOM 2046 C CA . SER A 1 256 ? 20.415 6.633 -4.966 1.00 97.75 256 SER A CA 1
ATOM 2047 C C . SER A 1 256 ? 21.358 5.910 -5.927 1.00 97.75 256 SER A C 1
ATOM 2049 O O . SER A 1 256 ? 21.664 6.473 -6.976 1.00 97.75 256 SER A O 1
ATOM 2051 N N . ASP A 1 257 ? 21.757 4.668 -5.631 1.00 98.00 257 ASP A N 1
ATOM 2052 C CA . ASP A 1 257 ? 22.501 3.828 -6.568 1.00 98.00 257 ASP A CA 1
ATOM 2053 C C . ASP A 1 257 ? 21.702 3.621 -7.874 1.00 98.00 257 ASP A C 1
ATOM 2055 O O . ASP A 1 257 ? 20.524 3.243 -7.821 1.00 98.00 257 ASP A O 1
ATOM 2059 N N . PRO A 1 258 ? 22.314 3.812 -9.060 1.00 97.81 258 PRO A N 1
ATOM 2060 C CA . PRO A 1 258 ? 21.611 3.690 -10.336 1.00 97.81 258 PRO A CA 1
ATOM 2061 C C . PRO A 1 258 ? 20.931 2.333 -10.560 1.00 97.81 258 PRO A C 1
ATOM 2063 O O . PRO A 1 258 ? 19.827 2.284 -11.106 1.00 97.81 258 PRO A O 1
ATOM 2066 N N . LYS A 1 259 ? 21.540 1.219 -10.127 1.00 97.25 259 LYS A N 1
ATOM 2067 C CA . LYS A 1 259 ? 20.939 -0.114 -10.300 1.00 97.25 259 LYS A CA 1
ATOM 2068 C C . LYS A 1 259 ? 19.741 -0.284 -9.376 1.00 97.25 259 LYS A C 1
ATOM 2070 O O . LYS A 1 259 ? 18.734 -0.870 -9.776 1.00 97.25 259 LYS A O 1
ATOM 2075 N N . MET A 1 260 ? 19.824 0.231 -8.151 1.00 98.00 260 MET A N 1
ATOM 2076 C CA . MET A 1 260 ? 18.694 0.225 -7.226 1.00 98.00 260 MET A CA 1
ATOM 2077 C C . MET A 1 260 ? 17.547 1.103 -7.742 1.00 98.00 260 MET A C 1
ATOM 2079 O O . MET A 1 260 ? 16.405 0.643 -7.778 1.00 98.00 260 MET A O 1
ATOM 2083 N N . GLN A 1 261 ? 17.838 2.308 -8.237 1.00 98.31 261 GLN A N 1
ATOM 2084 C CA . GLN A 1 261 ? 16.839 3.191 -8.847 1.00 98.31 261 GLN A CA 1
ATOM 2085 C C . GLN A 1 261 ? 16.129 2.529 -10.031 1.00 98.31 261 GLN A C 1
ATOM 2087 O O . GLN A 1 261 ? 14.906 2.618 -10.126 1.00 98.31 261 GLN A O 1
ATOM 2092 N N . GLN A 1 262 ? 16.854 1.802 -10.888 1.00 97.62 262 GLN A N 1
ATOM 2093 C CA . G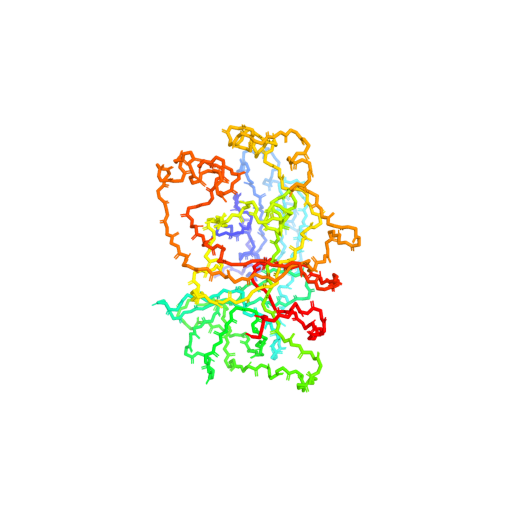LN A 1 262 ? 16.263 1.033 -11.991 1.00 97.62 262 GLN A CA 1
ATOM 2094 C C . GLN A 1 262 ? 15.291 -0.044 -11.490 1.00 97.62 262 GLN A C 1
ATOM 2096 O O . GLN A 1 262 ? 14.162 -0.113 -11.973 1.00 97.62 262 GLN A O 1
ATOM 2101 N N . LYS A 1 263 ? 15.674 -0.821 -10.466 1.00 98.12 263 LYS A N 1
ATOM 2102 C CA . LYS A 1 263 ? 14.796 -1.829 -9.836 1.00 98.12 263 LYS A CA 1
ATOM 2103 C C . LYS A 1 263 ? 13.555 -1.221 -9.169 1.00 98.12 263 LYS A C 1
ATOM 2105 O O . LYS A 1 263 ? 12.513 -1.874 -9.104 1.00 98.12 263 LYS A O 1
ATOM 2110 N N . ILE A 1 264 ? 13.659 0.006 -8.654 1.00 98.06 264 ILE A N 1
ATOM 2111 C CA . ILE A 1 264 ? 12.556 0.740 -8.014 1.00 98.06 264 ILE A CA 1
ATOM 2112 C C . ILE A 1 264 ? 11.666 1.433 -9.060 1.00 98.06 264 ILE A C 1
ATOM 2114 O O . ILE A 1 264 ? 10.452 1.544 -8.862 1.00 98.06 264 ILE A O 1
ATOM 2118 N N . GLY A 1 265 ? 12.254 1.909 -10.157 1.00 97.31 265 GLY A N 1
ATOM 2119 C CA . GLY A 1 265 ? 11.624 2.798 -11.132 1.00 97.31 265 GLY A CA 1
ATOM 2120 C C . GLY A 1 265 ? 11.494 4.251 -10.662 1.00 97.31 265 GLY A C 1
ATOM 2121 O O . GLY A 1 265 ? 10.644 4.966 -11.183 1.00 97.31 265 GLY A O 1
ATOM 2122 N N . ALA A 1 266 ? 12.276 4.687 -9.671 1.00 97.19 266 ALA A N 1
ATOM 2123 C CA . ALA A 1 266 ? 12.231 6.048 -9.132 1.00 97.19 266 ALA A CA 1
ATOM 2124 C C . ALA A 1 266 ? 13.611 6.494 -8.633 1.00 97.19 266 ALA A C 1
ATOM 2126 O O . ALA A 1 266 ? 14.446 5.659 -8.284 1.00 97.19 266 ALA A O 1
ATOM 2127 N N . TYR A 1 267 ? 13.832 7.809 -8.566 1.00 97.38 267 TYR A N 1
ATOM 2128 C CA . TYR A 1 267 ? 15.037 8.363 -7.953 1.00 97.38 267 TYR A CA 1
ATOM 2129 C C . TYR A 1 267 ? 15.054 8.128 -6.442 1.00 97.38 267 TYR A C 1
ATOM 2131 O O . TYR A 1 267 ? 14.014 8.029 -5.791 1.00 97.38 267 TYR A O 1
ATOM 2139 N N . GLY A 1 268 ? 16.255 8.129 -5.866 1.00 95.69 268 GLY A N 1
ATOM 2140 C CA . GLY A 1 268 ? 16.457 7.856 -4.443 1.00 95.69 268 GLY A CA 1
ATOM 2141 C C . GLY A 1 268 ? 15.689 8.810 -3.520 1.00 95.69 268 GLY A C 1
ATOM 2142 O O . GLY A 1 268 ? 15.110 8.374 -2.524 1.00 95.69 268 GLY A O 1
ATOM 2143 N N . GLN A 1 269 ? 15.611 10.092 -3.888 1.00 95.19 269 GLN A N 1
ATOM 2144 C CA . GLN A 1 269 ? 14.852 11.118 -3.158 1.00 95.19 269 GLN A CA 1
ATOM 2145 C C . GLN A 1 269 ? 13.329 10.931 -3.260 1.00 95.19 269 GLN A C 1
ATOM 2147 O O . GLN A 1 269 ? 12.612 11.282 -2.327 1.00 95.19 269 GLN A O 1
ATOM 2152 N N . ASP A 1 270 ? 12.850 10.335 -4.356 1.00 95.44 270 ASP A N 1
ATOM 2153 C CA . ASP A 1 270 ? 11.427 10.072 -4.611 1.00 95.44 270 ASP A CA 1
ATOM 2154 C C . ASP A 1 270 ? 10.980 8.698 -4.072 1.00 95.44 270 ASP A C 1
ATOM 2156 O O . ASP A 1 270 ? 9.789 8.375 -4.051 1.00 95.44 270 ASP A O 1
ATOM 2160 N N . SER A 1 271 ? 11.939 7.872 -3.648 1.00 95.44 271 SER A N 1
ATOM 2161 C CA . SER A 1 271 ? 11.721 6.520 -3.139 1.00 95.44 271 SER A CA 1
ATOM 2162 C C . SER A 1 271 ? 11.627 6.481 -1.612 1.00 95.44 271 SER A C 1
ATOM 2164 O O . SER A 1 271 ? 12.232 7.277 -0.890 1.00 95.44 271 SER A O 1
ATOM 2166 N N . GLY A 1 272 ? 10.841 5.534 -1.101 1.00 95.62 272 GLY A N 1
ATOM 2167 C CA . GLY A 1 272 ? 10.685 5.339 0.337 1.00 95.62 272 GLY A CA 1
ATOM 2168 C C . GLY A 1 272 ? 11.897 4.664 0.982 1.00 95.62 272 GLY A C 1
ATOM 2169 O O . GLY A 1 272 ? 12.558 3.844 0.354 1.00 95.62 272 GLY A O 1
ATOM 2170 N N . MET A 1 273 ? 12.145 4.951 2.262 1.00 96.44 273 MET A N 1
ATOM 2171 C CA . MET A 1 273 ? 13.310 4.421 2.988 1.00 96.44 273 MET A CA 1
ATOM 2172 C C . MET A 1 273 ? 13.276 2.903 3.234 1.00 96.44 273 MET A C 1
ATOM 2174 O O . MET A 1 273 ? 14.311 2.326 3.543 1.00 96.44 273 MET A O 1
ATOM 2178 N N . ARG A 1 274 ? 12.115 2.243 3.142 1.00 97.50 274 ARG A N 1
ATOM 2179 C CA . ARG A 1 274 ? 11.984 0.789 3.329 1.00 97.50 274 ARG A CA 1
ATOM 2180 C C . ARG A 1 274 ? 11.787 0.118 1.984 1.00 97.50 274 ARG A C 1
ATOM 2182 O O . ARG A 1 274 ? 10.757 0.349 1.348 1.00 97.50 274 ARG A O 1
ATOM 2189 N N . ALA A 1 275 ? 12.750 -0.698 1.578 1.00 98.19 275 ALA A N 1
ATOM 2190 C CA . ALA A 1 275 ? 12.688 -1.500 0.367 1.00 98.19 275 ALA A CA 1
ATOM 2191 C C . ALA A 1 275 ? 12.112 -2.884 0.684 1.00 98.19 275 ALA A C 1
ATOM 2193 O O . ALA A 1 275 ? 12.320 -3.421 1.766 1.00 98.19 275 ALA A O 1
ATOM 2194 N N . THR A 1 276 ? 11.332 -3.441 -0.235 1.00 98.62 276 THR A N 1
ATOM 2195 C CA . THR A 1 276 ? 10.760 -4.787 -0.164 1.00 98.62 276 THR A CA 1
ATOM 2196 C C . THR A 1 276 ? 10.987 -5.478 -1.494 1.00 98.62 276 THR A C 1
ATOM 2198 O O . THR A 1 276 ? 10.562 -4.981 -2.540 1.00 98.62 276 THR A O 1
ATOM 2201 N N . GLU A 1 277 ? 11.662 -6.619 -1.452 1.00 98.56 277 GLU A N 1
ATOM 2202 C CA . GLU A 1 277 ? 11.931 -7.424 -2.638 1.00 98.56 277 GLU A CA 1
ATOM 2203 C C . GLU A 1 277 ? 10.650 -8.022 -3.213 1.00 98.56 277 GLU A C 1
ATOM 2205 O O . GLU A 1 277 ? 9.784 -8.502 -2.481 1.00 98.56 277 GLU A O 1
ATOM 2210 N N . ILE A 1 278 ? 10.545 -8.039 -4.539 1.00 98.44 278 ILE A N 1
ATOM 2211 C CA . ILE A 1 278 ? 9.500 -8.761 -5.263 1.00 98.44 278 ILE A CA 1
ATOM 2212 C C . ILE A 1 278 ? 10.149 -10.008 -5.857 1.00 98.44 278 ILE A C 1
ATOM 2214 O O . ILE A 1 278 ? 10.885 -9.923 -6.837 1.00 98.44 278 ILE A O 1
ATOM 2218 N N . ARG A 1 279 ? 9.913 -11.173 -5.243 1.00 97.81 279 ARG A N 1
ATOM 2219 C CA . ARG A 1 279 ? 10.574 -12.433 -5.631 1.00 97.81 279 ARG A CA 1
ATOM 2220 C C . ARG A 1 279 ? 9.976 -13.034 -6.890 1.00 97.81 279 ARG A C 1
ATOM 2222 O O . ARG A 1 279 ? 10.696 -13.560 -7.733 1.00 97.81 279 ARG A O 1
ATOM 2229 N N . ARG A 1 280 ? 8.652 -12.973 -7.001 1.00 97.25 280 ARG A N 1
ATOM 2230 C CA . ARG A 1 280 ? 7.913 -13.330 -8.213 1.00 97.25 280 ARG A CA 1
ATOM 2231 C C . ARG A 1 280 ? 6.599 -12.576 -8.264 1.00 97.25 280 ARG A C 1
ATOM 2233 O O . ARG A 1 280 ? 6.041 -12.216 -7.227 1.00 97.25 280 ARG A O 1
ATOM 2240 N N . ILE A 1 281 ? 6.106 -12.374 -9.475 1.00 98.44 281 ILE A N 1
ATOM 2241 C CA . ILE A 1 281 ? 4.817 -11.759 -9.756 1.00 98.44 281 ILE A CA 1
ATOM 2242 C C . ILE A 1 281 ? 4.256 -12.340 -11.047 1.00 98.44 281 ILE A C 1
ATOM 2244 O O . ILE A 1 281 ? 5.005 -12.609 -11.985 1.00 98.44 281 ILE A O 1
ATOM 2248 N N . GLU A 1 282 ? 2.946 -12.544 -11.079 1.00 98.38 282 GLU A N 1
ATOM 2249 C CA . GLU A 1 282 ? 2.236 -13.049 -12.246 1.00 98.38 282 GLU A CA 1
ATOM 2250 C C . GLU A 1 282 ? 0.834 -12.443 -12.309 1.00 98.38 282 GLU A C 1
ATOM 2252 O O . GLU A 1 282 ? 0.176 -12.261 -11.279 1.00 98.38 282 GLU A O 1
ATOM 2257 N N . TYR A 1 283 ? 0.369 -12.116 -13.516 1.00 98.62 283 TYR A N 1
ATOM 2258 C CA . TYR A 1 283 ? -1.013 -11.692 -13.719 1.00 98.62 283 TYR A CA 1
ATOM 2259 C C . TYR A 1 283 ? -1.975 -12.789 -13.271 1.00 98.62 283 TYR A C 1
ATOM 2261 O O . TYR A 1 283 ? -1.735 -13.968 -13.505 1.00 98.62 283 TYR A O 1
ATOM 2269 N N . LEU A 1 284 ? -3.090 -12.399 -12.657 1.00 98.31 284 LEU A N 1
ATOM 2270 C CA . LEU A 1 284 ? -4.191 -13.325 -12.406 1.00 98.31 284 LEU A CA 1
ATOM 2271 C C . LEU A 1 284 ? -4.727 -13.861 -13.738 1.00 98.31 284 LEU A C 1
ATOM 2273 O O . LEU A 1 284 ? -4.679 -13.164 -14.748 1.00 98.31 284 LEU A O 1
ATOM 2277 N N . LYS A 1 285 ? -5.305 -15.067 -13.741 1.00 97.81 285 LYS A N 1
ATOM 2278 C CA . LYS A 1 285 ? -5.927 -15.651 -14.945 1.00 97.81 285 LYS A CA 1
ATOM 2279 C C . LYS A 1 285 ? -7.058 -14.765 -15.486 1.00 97.81 285 LYS A C 1
ATOM 2281 O O . LYS A 1 285 ? -7.279 -14.697 -16.691 1.00 97.81 285 LYS A O 1
ATOM 2286 N N . LYS A 1 286 ? -7.759 -14.068 -14.588 1.00 97.06 286 LYS A N 1
ATOM 2287 C CA . LYS A 1 286 ? -8.770 -13.044 -14.881 1.00 97.06 286 LYS A CA 1
ATOM 2288 C C . LYS A 1 286 ? -8.697 -11.937 -13.815 1.00 97.06 286 LYS A C 1
ATOM 2290 O O . LYS A 1 286 ? -8.384 -12.242 -12.661 1.00 97.06 286 LYS A O 1
ATOM 2295 N N . PRO A 1 287 ? -8.966 -10.667 -14.159 1.00 95.19 287 PRO A N 1
ATOM 2296 C CA . PRO A 1 287 ? -8.966 -9.581 -13.185 1.00 95.19 287 PRO A CA 1
ATOM 2297 C C . PRO A 1 287 ? -10.131 -9.730 -12.202 1.00 95.19 287 PRO A C 1
ATOM 2299 O O . PRO A 1 287 ? -11.214 -10.190 -12.565 1.00 95.19 287 PRO A O 1
ATOM 2302 N N . VAL A 1 288 ? -9.933 -9.282 -10.963 1.00 97.12 288 VAL A N 1
ATOM 2303 C CA . VAL A 1 288 ? -10.969 -9.338 -9.922 1.00 97.12 288 VAL A CA 1
ATOM 2304 C C . VAL A 1 288 ? -11.301 -7.927 -9.461 1.00 97.12 288 VAL A C 1
ATOM 2306 O O . VAL A 1 288 ? -10.422 -7.193 -9.013 1.00 97.12 288 VAL A O 1
ATOM 2309 N N . LYS A 1 289 ? -12.572 -7.523 -9.546 1.00 96.06 289 LYS A N 1
ATOM 2310 C CA . LYS A 1 289 ? -13.016 -6.225 -9.018 1.00 96.06 289 LYS A CA 1
ATOM 2311 C C . LYS A 1 289 ? -12.953 -6.248 -7.494 1.00 96.06 289 LYS A C 1
ATOM 2313 O O . LYS A 1 289 ? -13.655 -7.024 -6.857 1.00 96.06 289 LYS A O 1
ATOM 2318 N N . ILE A 1 290 ? -12.124 -5.381 -6.919 1.00 91.12 290 ILE A N 1
ATOM 2319 C CA . ILE A 1 290 ? -11.936 -5.275 -5.471 1.00 91.12 290 ILE A CA 1
ATOM 2320 C C . ILE A 1 290 ? -11.910 -3.795 -5.105 1.00 91.12 290 ILE A C 1
ATOM 2322 O O . ILE A 1 290 ? -11.193 -3.009 -5.717 1.00 91.12 290 ILE A O 1
ATOM 2326 N N . SER A 1 291 ? -12.672 -3.402 -4.086 1.00 87.38 291 SER A N 1
ATOM 2327 C CA . SER A 1 291 ? -12.600 -2.042 -3.550 1.00 87.38 291 SER A CA 1
ATOM 2328 C C . SER A 1 291 ? -11.253 -1.827 -2.863 1.00 87.38 291 SER A C 1
ATOM 2330 O O . SER A 1 291 ? -10.993 -2.396 -1.805 1.00 87.38 291 SER A O 1
ATOM 2332 N N . GLY A 1 292 ? -10.393 -1.004 -3.464 1.00 81.88 292 GLY A N 1
ATOM 2333 C CA . GLY A 1 292 ? -9.098 -0.656 -2.885 1.00 81.88 292 GLY A CA 1
ATOM 2334 C C . GLY A 1 292 ? -9.222 0.016 -1.516 1.00 81.88 292 GLY A C 1
ATOM 2335 O O . GLY A 1 292 ? -10.030 0.928 -1.333 1.00 81.88 292 GLY A O 1
ATOM 2336 N N . GLN A 1 293 ? -8.378 -0.405 -0.575 1.00 83.12 293 GLN A N 1
ATOM 2337 C CA . GLN A 1 293 ? -8.289 0.168 0.768 1.00 83.12 293 GLN A CA 1
ATOM 2338 C C . GLN A 1 293 ? -6.856 0.616 1.078 1.00 83.12 293 GLN A C 1
ATOM 2340 O O . GLN A 1 293 ? -5.891 0.196 0.435 1.00 83.12 293 GLN A O 1
ATOM 2345 N N . GLY A 1 294 ? -6.707 1.510 2.057 1.00 80.12 294 GLY A N 1
ATOM 2346 C CA . GLY A 1 294 ? -5.394 1.979 2.495 1.00 80.12 294 GLY A CA 1
ATOM 2347 C C . GLY A 1 294 ? -4.725 0.992 3.451 1.00 80.12 294 GLY A C 1
ATOM 2348 O O . GLY A 1 294 ? -5.288 0.707 4.505 1.00 80.12 294 GLY A O 1
ATOM 2349 N N . GLY A 1 295 ? -3.501 0.567 3.130 1.00 84.69 295 GLY A N 1
ATOM 2350 C CA . GLY A 1 295 ? -2.734 -0.420 3.900 1.00 84.69 295 GLY A CA 1
ATOM 2351 C C . GLY A 1 295 ? -2.760 -1.802 3.246 1.00 84.69 295 GLY A C 1
ATOM 2352 O O . GLY A 1 295 ? -2.979 -1.903 2.038 1.00 84.69 295 GLY A O 1
ATOM 2353 N N . ILE A 1 296 ? -2.514 -2.842 4.045 1.00 88.75 296 ILE A N 1
ATOM 2354 C CA . ILE A 1 296 ? -2.834 -4.224 3.672 1.00 88.75 296 ILE A CA 1
ATOM 2355 C C . ILE A 1 296 ? -4.259 -4.515 4.124 1.00 88.75 296 ILE A C 1
ATOM 2357 O O . ILE A 1 296 ? -4.613 -4.237 5.267 1.00 88.75 296 ILE A O 1
ATOM 2361 N N . PHE A 1 297 ? -5.055 -5.089 3.233 1.00 86.62 297 PHE A N 1
ATOM 2362 C CA . PHE A 1 297 ? -6.410 -5.549 3.518 1.00 86.62 297 PHE A CA 1
ATOM 2363 C C . PHE A 1 297 ? -6.595 -6.964 2.971 1.00 86.62 297 PHE A C 1
ATOM 2365 O O . PHE A 1 297 ? -5.771 -7.438 2.191 1.00 86.62 297 PHE A O 1
ATOM 2372 N N . LYS A 1 298 ? -7.645 -7.668 3.392 1.00 88.69 298 LYS A N 1
ATOM 2373 C CA . LYS A 1 298 ? -7.970 -9.007 2.879 1.00 88.69 298 LYS A CA 1
ATOM 2374 C C . LYS A 1 298 ? -9.161 -8.945 1.921 1.00 88.69 298 LYS A C 1
ATOM 2376 O O . LYS A 1 298 ? -10.086 -8.167 2.138 1.00 88.69 298 LYS A O 1
ATOM 2381 N N . ALA A 1 299 ? -9.131 -9.752 0.863 1.00 89.94 299 ALA A N 1
ATOM 2382 C CA . ALA A 1 299 ? -10.239 -9.915 -0.076 1.00 89.94 299 ALA A CA 1
ATOM 2383 C C . ALA A 1 299 ? -10.415 -11.386 -0.467 1.00 89.94 299 ALA A C 1
ATOM 2385 O O . ALA A 1 299 ? -9.432 -12.123 -0.592 1.00 89.94 299 ALA A O 1
ATOM 2386 N N . ARG A 1 300 ? -11.675 -11.822 -0.586 1.00 90.00 300 ARG A N 1
ATOM 2387 C CA . ARG A 1 300 ? -12.007 -13.171 -1.049 1.00 90.00 300 ARG A CA 1
ATOM 2388 C C . ARG A 1 300 ? -11.943 -13.165 -2.559 1.00 90.00 300 ARG A C 1
ATOM 2390 O O . ARG A 1 300 ? -12.502 -12.269 -3.188 1.00 90.00 300 ARG A O 1
ATOM 2397 N N . VAL A 1 301 ? -11.242 -14.139 -3.112 1.00 92.94 301 VAL A N 1
ATOM 2398 C CA . VAL A 1 301 ? -11.161 -14.335 -4.554 1.00 92.94 301 VAL A CA 1
ATOM 2399 C C . VAL A 1 301 ? -11.363 -15.804 -4.870 1.00 92.94 301 VAL A C 1
ATOM 2401 O O . VAL A 1 301 ? -10.958 -16.665 -4.087 1.00 92.94 301 VAL A O 1
ATOM 2404 N N . ASP A 1 302 ? -11.972 -16.087 -6.014 1.00 93.50 302 ASP A N 1
ATOM 2405 C CA . ASP A 1 302 ? -12.085 -17.453 -6.509 1.00 93.50 302 ASP A CA 1
ATOM 2406 C C . ASP A 1 302 ? -10.686 -18.030 -6.744 1.00 93.50 302 ASP A C 1
ATOM 2408 O O . ASP A 1 302 ? -9.810 -17.377 -7.308 1.00 93.50 302 ASP A O 1
ATOM 2412 N N . ARG A 1 303 ? -10.455 -19.276 -6.342 1.00 92.25 303 ARG A N 1
ATOM 2413 C CA . ARG A 1 303 ? -9.178 -19.974 -6.547 1.00 92.25 303 ARG A CA 1
ATOM 2414 C C . ARG A 1 303 ? -8.833 -20.127 -8.025 1.00 92.25 303 ARG A C 1
ATOM 2416 O O . ARG A 1 303 ? -7.656 -20.212 -8.357 1.00 92.25 303 ARG A O 1
ATOM 2423 N N . ASP A 1 304 ? -9.836 -20.140 -8.902 1.00 94.12 304 ASP A N 1
ATOM 2424 C CA . ASP A 1 304 ? -9.659 -20.251 -10.351 1.00 94.12 304 ASP A CA 1
ATOM 2425 C C . ASP A 1 304 ? -9.028 -18.998 -10.987 1.00 94.12 304 ASP A C 1
ATOM 2427 O O . ASP A 1 304 ? -8.538 -19.078 -12.110 1.00 94.12 304 ASP A O 1
ATOM 2431 N N . VAL A 1 305 ? -8.992 -17.854 -10.286 1.00 95.94 305 VAL A N 1
ATOM 2432 C CA . VAL A 1 305 ? -8.296 -16.641 -10.754 1.00 95.94 305 VAL A CA 1
ATOM 2433 C C . VAL A 1 305 ? -6.787 -16.745 -10.542 1.00 95.94 305 VAL A C 1
ATOM 2435 O O . VAL A 1 305 ? -6.025 -16.013 -11.174 1.00 95.94 305 VAL A O 1
ATOM 2438 N N . ILE A 1 306 ? -6.348 -17.610 -9.626 1.00 96.38 306 ILE A N 1
ATOM 2439 C CA . ILE A 1 306 ? -4.952 -17.721 -9.222 1.00 96.38 306 ILE A CA 1
ATOM 2440 C C . ILE A 1 306 ? -4.193 -18.540 -10.282 1.00 96.38 306 ILE A C 1
ATOM 2442 O O . ILE A 1 306 ? -4.667 -19.612 -10.677 1.00 96.38 306 ILE A O 1
ATOM 2446 N N . PRO A 1 307 ? -3.032 -18.066 -10.771 1.00 96.25 307 PRO A N 1
ATOM 2447 C CA . PRO A 1 307 ? -2.221 -18.810 -11.728 1.00 96.25 307 PRO A CA 1
ATOM 2448 C C . PRO A 1 307 ? -1.729 -20.149 -11.171 1.00 96.25 307 PRO A C 1
ATOM 2450 O O . PRO A 1 307 ? -1.614 -20.349 -9.958 1.00 96.25 307 PRO A O 1
ATOM 2453 N N . ASP A 1 308 ? -1.430 -21.088 -12.063 1.00 93.62 308 ASP A N 1
ATOM 2454 C CA . ASP A 1 308 ? -0.937 -22.400 -11.647 1.00 93.62 308 ASP A CA 1
ATOM 2455 C C . ASP A 1 308 ? 0.453 -22.263 -10.995 1.00 93.62 308 ASP A C 1
ATOM 2457 O O . ASP A 1 308 ? 1.259 -21.421 -11.374 1.00 93.62 308 ASP A O 1
ATOM 2461 N N . GLY A 1 309 ? 0.741 -23.057 -9.957 1.00 89.94 309 GLY A N 1
ATOM 2462 C CA . GLY A 1 309 ? 2.009 -22.953 -9.209 1.00 89.94 309 GLY A CA 1
ATOM 2463 C C . GLY A 1 309 ? 2.047 -21.879 -8.106 1.00 89.94 309 GLY A C 1
ATOM 2464 O O . GLY A 1 309 ? 3.083 -21.697 -7.457 1.00 89.94 309 GLY A O 1
ATOM 2465 N N . TRP A 1 310 ? 0.919 -21.214 -7.831 1.00 90.38 310 TRP A N 1
ATOM 2466 C CA . TRP A 1 310 ? 0.765 -20.228 -6.748 1.00 90.38 310 TRP A CA 1
ATOM 2467 C C . TRP A 1 310 ? 0.036 -20.752 -5.496 1.00 90.38 310 TRP A C 1
ATOM 2469 O O . TRP A 1 310 ? -0.518 -19.965 -4.727 1.00 90.38 310 TRP A O 1
ATOM 2479 N N . LYS A 1 311 ? 0.073 -22.071 -5.264 1.00 63.25 311 LYS A N 1
ATOM 2480 C CA . LYS A 1 311 ? -0.443 -22.701 -4.033 1.00 63.25 311 LYS A CA 1
ATOM 2481 C C . LYS A 1 311 ? 0.320 -22.198 -2.805 1.00 63.25 311 LYS A C 1
ATOM 2483 O O . LYS A 1 311 ? 1.570 -22.159 -2.835 1.00 63.25 311 LYS A O 1
#

InterPro domains:
  IPR002059 Cold-shock protein Csp, DNA-binding [PF00313] (82-144)
  IPR002059 Cold-shock protein Csp, DNA-binding [PS51857] (80-144)
  IPR011129 Cold-shock domain [SM00357] (82-145)
  IPR012340 Nucleic acid-binding, OB-fold [G3DSA:2.40.50.140] (80-149)
  IPR012340 Nucleic acid-binding, OB-fold [SSF50249] (76-146)
  IPR015947 PUA-like superfamily [SSF88697] (156-301)
  IPR023214 HAD superfamily [G3DSA:3.40.50.1000] (1-55)

Organism: NCBI:txid3111310

Radius of gyration: 25.32 Å; chains: 1; bounding box: 51×70×69 Å

Sequence (311 aa):
EIPFNEMLFFDDNRDGKYGNCVPVSELGVFCCHCPAGLNEEDILDKALSRFEEWDGESMSIMEWDGSVTKQEKQKTFTGRQRGQVKVLFPDKRYGFVRYGDRSTRDLFFHFNELPQQVEAGDELSFIIADDRKTGKKKASEIQLTSAPPENVNEVMMRVFSMNQPFAALLANNYKTLETRNGTMFVPYKSGAKFLLHVGKRTYPDGNRHLEIMKSGGLTDKEIQRLKSLPSGFERGMAVAILEIGETYETTLEERSDPKMQQKIGAYGQDSGMRATEIRRIEYLKKPVKISGQGGIFKARVDRDVIPDGWK

pLDDT: mean 89.16, std 10.94, range [45.59, 98.69]

Secondary structure (DSSP, 8-state):
---GGG-EEEES--SSSS--HHHHHHTT-EEEE-TTGGGSTTHHHHHHHHHHH----TTEEE-TTS-EEEPP------S-EEEEEEEEEGGGTEEEEEESTTS-EEEEEEGGG-SS---TT-EEEEEEEE-TTT--EEEEEEEE---S---TTEEEEEEEEEEETHHHHHHTT---EEEESS-TTTTS-TT-EEEEEEEEEEP--TTHHHHHHHHTT--HHHHHHHTSPPTT--TTEEEEEEEEEEEEE--HHHHHSHHHHHHHTS-TTTS-SEEEEEEEEEEEEEEEE----SSEEEEEEEGGGSPTT--